Protein AF-A0A812F2V7-F1 (afdb_monomer_lite)

Organism: Acanthosepion pharaonis (NCBI:txid158019)

Sequence (295 aa):
MWAEIRQFFISFLLPFFFSVFSFFYFFYFSFFLSFFLSFFLSFFLSFFHLFISIYLSIYLFFIVCSYLSFFHSLLISIYLSIYLSIYLSIYLSIFYSSAHIYLSIYLSIYLSIYLSIYLSFFIVCSYLSIYLSFFHTEIACRGVVKEIGHELRPVQLGVGIQGGGEAAVHATRSFFENTLPFSPRILLKLDMKTAFSNIRRDHTLEVCHKRTPSIFKMAHLSYSHPNMLIAFDNVISSFTGIQQGYPLDPLLFAIAVDQVARFIASPFNIWYLDDATLGGHAEAVATDLRGVIPA

InterPro domains:
  IPR000477 Reverse transcriptase domain [PF00078] (185-280)

Secondary structure (DSSP, 8-state):
-HHHHHHHIIIIIHHHHHHHHHHHHHHHHHHHHHHHHHHHHHHHHHHHHHHHHHHHHHHHHHHHHHHHHHHHHHHHHHHHHHHHHHHHHHHHHTTS-HHHHHHHHHHHHHHHHHHHHHHHHHHHHHHHHHHHHHHHHHHHHHHHHHHHHHHHTTTB-SSS-TTHHHHHHHHHHHHHHT--TTS--EEEEE--TTHHHHSBHHHHHHHHHHH-HHHHHHHHHHHSS-EEEEETTEEEEE-B---SSSTTHHHHHHHHHHHHHHH---SEEEEETTEEEEEE-HHHHHHHHHHHS--

Radius of gyration: 35.36 Å; chains: 1; bounding box: 62×81×115 Å

pLDDT: mean 76.67, std 16.99, range [39.22, 97.44]

Foldseek 3Di:
DVVVVVCCCVVPVVVVVVVVVVVVVCCCCVVCVVCVCVVVVVVVVVVVVVVVVVVCCVVCCVVCVLVVVLVVLLVVLQVVLQVVLVVVLVVVVVPDDPVVNVVSNVVSNVVSVVVSVVVSVVVVVVVVVVVVLLVVLQVLCVVCQCVVCVVLPDFEQQTNHDCSVVVLVVVVVVVVVPDDPPFDKDKDKDADPPLQFAAALVLLLVLCCVRPVSCSVVSCVQQVFFDWDDDPPDTDTRRGGDDPDGNCSLVSQSSSCSVLQVVQPAPDWYHNRRIIMGMDHPVSVVVSVCSNDPD

Structure (mmCIF, N/CA/C/O backbone):
data_AF-A0A812F2V7-F1
#
_entry.id   AF-A0A812F2V7-F1
#
loop_
_atom_site.group_PDB
_atom_site.id
_atom_site.type_symbol
_atom_site.label_atom_id
_atom_site.label_alt_id
_atom_site.label_comp_id
_atom_site.label_asym_id
_atom_site.label_entity_id
_atom_site.label_seq_id
_atom_site.pdbx_PDB_ins_code
_atom_site.Cartn_x
_atom_site.Cartn_y
_atom_site.Cartn_z
_atom_site.occupancy
_atom_site.B_iso_or_equiv
_atom_site.auth_seq_id
_atom_site.auth_comp_id
_atom_site.auth_asym_id
_atom_site.auth_atom_id
_atom_site.pdbx_PDB_model_num
ATOM 1 N N . MET A 1 1 ? 22.546 52.563 65.907 1.00 62.34 1 MET A N 1
ATOM 2 C CA . MET A 1 1 ? 22.068 51.161 65.867 1.00 62.34 1 MET A CA 1
ATOM 3 C C . MET A 1 1 ? 21.041 50.877 64.762 1.00 62.34 1 MET A C 1
ATOM 5 O O . MET A 1 1 ? 21.433 50.309 63.757 1.00 62.34 1 MET A O 1
ATOM 9 N N . TRP A 1 2 ? 19.761 51.280 64.853 1.00 63.97 2 TRP A N 1
ATOM 10 C CA . TRP A 1 2 ? 18.761 50.948 63.806 1.00 63.97 2 TRP A CA 1
ATOM 11 C C . TRP A 1 2 ? 19.029 51.596 62.433 1.00 63.97 2 TRP A C 1
ATO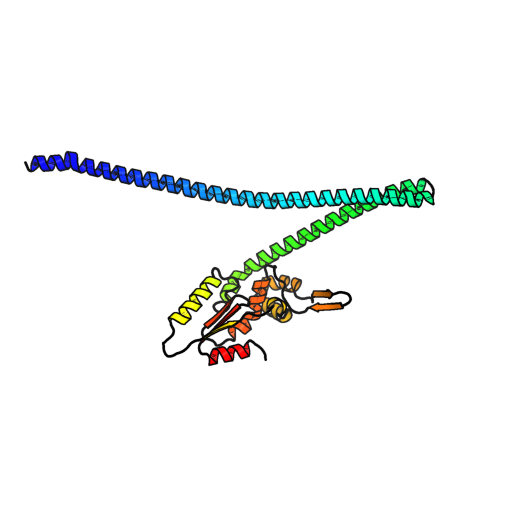M 13 O O . TRP A 1 2 ? 18.814 50.960 61.403 1.00 63.97 2 TRP A O 1
ATOM 23 N N . ALA A 1 3 ? 19.535 52.834 62.404 1.00 72.81 3 ALA A N 1
ATOM 24 C CA . ALA A 1 3 ? 19.914 53.512 61.161 1.00 72.81 3 ALA A CA 1
ATOM 25 C C . ALA A 1 3 ? 21.132 52.855 60.484 1.00 72.81 3 ALA A C 1
ATOM 27 O O . ALA A 1 3 ? 21.112 52.636 59.280 1.00 72.81 3 ALA A O 1
ATOM 28 N N . GLU A 1 4 ? 22.145 52.456 61.259 1.00 72.69 4 GLU A N 1
ATOM 29 C CA . GLU A 1 4 ? 23.353 51.785 60.751 1.00 72.69 4 GLU A CA 1
ATOM 30 C C . GLU A 1 4 ? 23.052 50.382 60.212 1.00 72.69 4 GLU A C 1
ATOM 32 O O . GLU A 1 4 ? 23.552 50.014 59.154 1.00 72.69 4 GLU A O 1
ATOM 37 N N . ILE A 1 5 ? 22.173 49.624 60.879 1.00 69.75 5 ILE A N 1
ATOM 38 C CA . ILE A 1 5 ? 21.716 48.308 60.402 1.00 69.75 5 ILE A CA 1
ATOM 39 C C . ILE A 1 5 ? 20.931 48.453 59.092 1.00 69.75 5 ILE A C 1
ATOM 41 O O . ILE A 1 5 ? 21.162 47.703 58.145 1.00 69.75 5 ILE A O 1
ATOM 45 N N . ARG A 1 6 ? 20.031 49.445 58.999 1.00 73.88 6 ARG A N 1
ATOM 46 C CA . ARG A 1 6 ? 19.292 49.735 57.761 1.00 73.88 6 ARG A CA 1
ATOM 47 C C . ARG A 1 6 ? 20.240 50.167 56.638 1.00 73.88 6 ARG A C 1
ATOM 49 O O . ARG A 1 6 ? 20.057 49.749 55.498 1.00 73.88 6 ARG A O 1
ATOM 56 N N . GLN A 1 7 ? 21.250 50.973 56.950 1.00 76.44 7 GLN A N 1
ATOM 57 C CA . GLN A 1 7 ? 22.211 51.456 55.967 1.00 76.44 7 GLN A CA 1
ATOM 58 C C . GLN A 1 7 ? 23.109 50.325 55.466 1.00 76.44 7 GLN A C 1
ATOM 60 O O . GLN A 1 7 ? 23.250 50.206 54.260 1.00 76.44 7 GLN A O 1
ATOM 65 N N . PHE A 1 8 ? 23.588 49.431 56.338 1.00 77.62 8 PHE A N 1
ATOM 66 C CA . PHE A 1 8 ? 24.283 48.194 55.952 1.00 77.62 8 PHE A CA 1
ATOM 67 C C . PHE A 1 8 ? 23.410 47.278 55.076 1.00 77.62 8 PHE A C 1
ATOM 69 O O . PHE A 1 8 ? 23.871 46.739 54.069 1.00 77.62 8 PHE A O 1
ATOM 76 N N . PHE A 1 9 ? 22.124 47.138 55.409 1.00 75.94 9 PHE A N 1
ATOM 77 C CA . PHE A 1 9 ? 21.196 46.332 54.615 1.00 75.94 9 PHE A CA 1
ATOM 78 C C . PHE A 1 9 ? 21.003 46.897 53.198 1.00 75.94 9 PHE A C 1
ATOM 80 O O . PHE A 1 9 ? 21.045 46.151 52.222 1.00 75.94 9 PHE A O 1
ATOM 87 N N . ILE A 1 10 ? 20.833 48.217 53.073 1.00 71.62 10 ILE A N 1
ATOM 88 C CA . ILE A 1 10 ? 20.596 48.889 51.786 1.00 71.62 10 ILE A CA 1
ATOM 89 C C . ILE A 1 10 ? 21.885 49.040 50.969 1.00 71.62 10 ILE A C 1
ATOM 91 O O . ILE A 1 10 ? 21.844 48.880 49.754 1.00 71.62 10 ILE A O 1
ATOM 95 N N . SER A 1 11 ? 23.019 49.359 51.598 1.00 75.38 11 SER A N 1
ATOM 96 C CA . SER A 1 11 ? 24.268 49.653 50.885 1.00 75.38 11 SER A CA 1
ATOM 97 C C . SER A 1 11 ? 25.085 48.413 50.542 1.00 75.38 11 SER A C 1
ATOM 99 O O . SER A 1 11 ? 25.884 48.467 49.611 1.00 75.38 11 SER A O 1
ATOM 101 N N . PHE A 1 12 ? 24.896 47.309 51.270 1.00 73.44 12 PHE A N 1
ATOM 102 C CA . PHE A 1 12 ? 25.706 46.107 51.092 1.00 73.44 12 PHE A CA 1
ATOM 103 C C . PHE A 1 12 ? 24.863 44.872 50.786 1.00 73.44 12 PHE A C 1
ATOM 105 O O . PHE A 1 12 ? 25.068 44.231 49.758 1.00 73.44 12 PHE A O 1
ATOM 112 N N . LEU A 1 13 ? 23.875 44.559 51.629 1.00 69.50 13 LEU A N 1
ATOM 113 C CA . LEU A 1 13 ? 23.115 43.313 51.499 1.00 69.50 13 LEU A CA 1
ATOM 114 C C . LEU A 1 13 ? 22.231 43.298 50.239 1.00 69.50 13 LEU A C 1
ATOM 116 O O . LEU A 1 13 ? 22.218 42.314 49.504 1.00 69.50 13 LEU A O 1
ATOM 120 N N . LEU A 1 14 ? 21.521 44.394 49.958 1.00 73.12 14 LEU A N 1
ATOM 121 C CA . LEU A 1 14 ? 20.612 44.497 48.813 1.00 73.12 14 LEU A CA 1
ATOM 122 C C . LEU A 1 14 ? 21.348 44.471 47.450 1.00 73.12 14 LEU A C 1
ATOM 124 O O . LEU A 1 14 ? 20.948 43.676 46.596 1.00 73.12 14 LEU A O 1
ATOM 128 N N . PRO A 1 15 ? 22.443 45.231 47.227 1.00 79.00 15 PRO A N 1
ATOM 129 C CA . PRO A 1 15 ? 23.255 45.108 46.014 1.00 79.00 15 PRO A CA 1
ATOM 130 C C . PRO A 1 15 ? 23.916 43.737 45.877 1.00 79.00 15 PRO A C 1
ATOM 132 O O . PRO A 1 15 ? 24.020 43.227 44.765 1.00 79.00 15 PRO A O 1
ATOM 135 N N . PHE A 1 16 ? 24.336 43.126 46.991 1.00 79.19 16 PHE A N 1
ATOM 136 C CA . PHE A 1 16 ? 24.901 41.778 46.994 1.00 79.19 16 PHE A CA 1
ATOM 137 C C . PHE A 1 16 ? 23.871 40.736 46.538 1.00 79.19 16 PHE A C 1
ATOM 139 O O . PHE A 1 16 ? 24.150 39.952 45.637 1.00 79.19 16 PHE A O 1
ATOM 146 N N . PHE A 1 17 ? 22.646 40.762 47.071 1.00 71.81 17 PHE A N 1
ATOM 147 C CA . PHE A 1 17 ? 21.590 39.856 46.608 1.00 71.81 17 PHE A CA 1
ATOM 148 C C . PHE A 1 17 ? 21.193 40.105 45.150 1.00 71.81 17 PHE A C 1
ATOM 150 O O . PHE A 1 17 ? 20.970 39.146 44.410 1.00 71.81 17 PHE A O 1
ATOM 157 N N . PHE A 1 18 ? 21.148 41.365 44.711 1.00 75.19 18 PHE A N 1
ATOM 158 C CA . PHE A 1 18 ? 20.854 41.696 43.318 1.00 75.19 18 PHE A CA 1
ATOM 159 C C . PHE A 1 18 ? 21.966 41.233 42.365 1.00 75.19 18 PHE A C 1
ATOM 161 O O . PHE A 1 18 ? 21.667 40.730 41.283 1.00 75.19 18 PHE A O 1
ATOM 168 N N . SER A 1 19 ? 23.240 41.341 42.761 1.00 73.56 19 SER A N 1
ATOM 169 C CA . SER A 1 19 ? 24.364 40.865 41.946 1.00 73.56 19 SER A CA 1
ATOM 170 C C . SER A 1 19 ? 24.378 39.341 41.842 1.00 73.56 19 SER A C 1
ATOM 172 O O . SER A 1 19 ? 24.557 38.810 40.747 1.00 73.56 19 SER A O 1
ATOM 174 N N . VAL A 1 20 ? 24.094 38.640 42.942 1.00 72.88 20 VAL A N 1
ATOM 175 C CA . VAL A 1 20 ? 23.977 37.178 42.969 1.00 72.88 20 VAL A CA 1
ATOM 176 C C . VAL A 1 20 ? 22.807 36.715 42.097 1.00 72.88 20 VAL A C 1
ATOM 178 O O . VAL A 1 20 ? 22.979 35.829 41.262 1.00 72.88 20 VAL A O 1
ATOM 181 N N . PHE A 1 21 ? 21.633 37.345 42.215 1.00 68.75 21 PHE A N 1
ATOM 182 C CA . PHE A 1 21 ? 20.473 37.022 41.379 1.00 68.75 21 PHE A CA 1
ATOM 183 C C . PHE A 1 21 ? 20.734 37.299 39.892 1.00 68.75 21 PHE A C 1
ATOM 185 O O . PHE A 1 21 ? 20.454 36.450 39.048 1.00 68.75 21 PHE A O 1
ATOM 192 N N . SER A 1 22 ? 21.321 38.455 39.570 1.00 69.06 22 SER A N 1
ATOM 193 C CA . SER A 1 22 ? 21.692 38.822 38.200 1.00 69.06 22 SER A CA 1
ATOM 194 C C . SER A 1 22 ? 22.717 37.849 37.608 1.00 69.06 22 SER A C 1
ATOM 196 O O . SER A 1 22 ? 22.574 37.435 36.460 1.00 69.06 22 SER A O 1
ATOM 198 N N . PHE A 1 23 ? 23.696 37.401 38.401 1.00 74.75 23 PHE A N 1
ATOM 199 C CA . PHE A 1 23 ? 24.672 36.393 37.989 1.00 74.75 23 PHE A CA 1
ATOM 200 C C . PHE A 1 23 ? 24.011 35.048 37.669 1.00 74.75 23 PHE A C 1
ATOM 202 O O . PHE A 1 23 ? 24.259 34.491 36.601 1.00 74.75 23 PHE A O 1
ATOM 209 N N . PHE A 1 24 ? 23.129 34.543 38.539 1.00 64.44 24 PHE A N 1
ATOM 210 C CA . PHE A 1 24 ? 22.413 33.290 38.279 1.00 64.44 24 PHE A CA 1
ATOM 211 C C . PHE A 1 24 ? 21.453 33.397 37.092 1.00 64.44 24 PHE A C 1
ATOM 213 O O . PHE A 1 24 ? 21.373 32.462 36.299 1.00 64.44 24 PHE A O 1
ATOM 220 N N . TYR A 1 25 ? 20.768 34.531 36.925 1.00 69.12 25 TYR A N 1
ATOM 221 C CA . TYR A 1 25 ? 19.902 34.777 35.772 1.00 69.12 25 TYR A CA 1
ATOM 222 C C . TYR A 1 25 ? 20.704 34.854 34.469 1.00 69.12 25 TYR A C 1
ATOM 224 O O . TYR A 1 25 ? 20.345 34.206 33.488 1.00 69.12 25 TYR A O 1
ATOM 232 N N . PHE A 1 26 ? 21.820 35.588 34.461 1.00 73.81 26 PHE A N 1
ATOM 233 C CA . PHE A 1 26 ? 22.717 35.673 33.312 1.00 73.81 26 PHE A CA 1
ATOM 234 C C . PHE A 1 26 ? 23.321 34.310 32.974 1.00 73.81 26 PHE A C 1
ATOM 236 O O . PHE A 1 26 ? 23.348 33.931 31.806 1.00 73.81 26 PHE A O 1
ATOM 243 N N . PHE A 1 27 ? 23.762 33.545 33.975 1.00 70.00 27 PHE A N 1
ATOM 244 C CA . PHE A 1 27 ? 24.295 32.200 33.776 1.00 70.00 27 PHE A CA 1
ATOM 245 C C . PHE A 1 27 ? 23.225 31.247 33.237 1.00 70.00 27 PHE A C 1
ATOM 247 O O . PHE A 1 27 ? 23.461 30.582 32.237 1.00 70.00 27 PHE A O 1
ATOM 254 N N . TYR A 1 28 ? 22.028 31.227 33.830 1.00 61.44 28 TYR A N 1
ATOM 255 C CA . TYR A 1 28 ? 20.918 30.405 33.353 1.00 61.44 28 TYR A CA 1
ATOM 256 C C . TYR A 1 28 ? 20.517 30.776 31.923 1.00 61.44 28 TYR A C 1
ATOM 258 O O . TYR A 1 28 ? 20.417 29.898 31.074 1.00 61.44 28 TYR A O 1
ATOM 266 N N . PHE A 1 29 ? 20.350 32.067 31.626 1.00 66.44 29 PHE A N 1
ATOM 267 C CA . PHE A 1 29 ? 19.967 32.537 30.297 1.00 66.44 29 PHE A CA 1
ATOM 268 C C . PHE A 1 29 ? 21.057 32.268 29.254 1.00 66.44 29 PHE A C 1
ATOM 270 O O . PHE A 1 29 ? 20.756 31.747 28.187 1.00 66.44 29 PHE A O 1
ATOM 277 N N . SER A 1 30 ? 22.324 32.567 29.554 1.00 65.75 30 SER A N 1
ATOM 278 C CA . SER A 1 30 ? 23.440 32.337 28.625 1.00 65.75 30 SER A CA 1
ATOM 279 C C . SER A 1 30 ? 23.708 30.852 28.398 1.00 65.75 30 SER A C 1
ATOM 281 O O . SER A 1 30 ? 23.888 30.437 27.253 1.00 65.75 30 SER A O 1
ATOM 283 N N . PHE A 1 31 ? 23.674 30.031 29.450 1.00 69.06 31 PHE A N 1
ATOM 284 C CA . PHE A 1 31 ? 23.832 28.584 29.346 1.00 69.06 31 PHE A CA 1
ATOM 285 C C . PHE A 1 31 ? 22.656 27.955 28.600 1.00 69.06 31 PHE A C 1
ATOM 287 O O . PHE A 1 31 ? 22.871 27.216 27.646 1.00 69.06 31 PHE A O 1
ATOM 294 N N . PHE A 1 32 ? 21.416 28.284 28.970 1.00 52.47 32 PHE A N 1
ATOM 295 C CA . PHE A 1 32 ? 20.234 27.735 28.311 1.00 52.47 32 PHE A CA 1
ATOM 296 C C . PHE A 1 32 ? 20.159 28.168 26.846 1.00 52.47 32 PHE A C 1
ATOM 298 O O . PHE A 1 32 ? 19.945 27.326 25.983 1.00 52.47 32 PHE A O 1
ATOM 305 N N . LEU A 1 33 ? 20.402 29.445 26.538 1.00 63.38 33 LEU A N 1
ATOM 306 C CA . LEU A 1 33 ? 20.380 29.947 25.165 1.00 63.38 33 LEU A CA 1
ATOM 307 C C . LEU A 1 33 ? 21.500 29.336 24.318 1.00 63.38 33 LEU A C 1
ATOM 309 O O . LEU A 1 33 ? 21.242 28.918 23.194 1.00 63.38 33 LEU A O 1
ATOM 313 N N . SER A 1 34 ? 22.727 29.252 24.842 1.00 62.19 34 SER A N 1
ATOM 314 C CA . SER A 1 34 ? 23.855 28.663 24.107 1.00 62.19 34 SER A CA 1
ATOM 315 C C . SER A 1 34 ? 23.689 27.159 23.910 1.00 62.19 34 SER A C 1
ATOM 317 O O . SER A 1 34 ? 23.892 26.670 22.799 1.00 62.19 34 SER A O 1
ATOM 319 N N . PHE A 1 35 ? 23.264 26.428 24.942 1.00 66.12 35 PHE A N 1
ATOM 320 C CA . PHE A 1 35 ? 22.992 24.997 24.859 1.00 66.12 35 PHE A CA 1
ATOM 321 C C . PHE A 1 35 ? 21.833 24.710 23.906 1.00 66.12 35 PHE A C 1
ATOM 323 O O . PHE A 1 35 ? 21.982 23.907 22.995 1.00 66.12 35 PHE A O 1
ATOM 330 N N . PHE A 1 36 ? 20.702 25.402 24.056 1.00 49.16 36 PHE A N 1
ATOM 331 C CA . PHE A 1 36 ? 19.537 25.209 23.198 1.00 49.16 36 PHE A CA 1
ATOM 332 C C . PHE A 1 36 ? 19.865 25.574 21.746 1.00 49.16 36 PHE A C 1
ATOM 334 O O . PHE A 1 36 ? 19.635 24.776 20.845 1.00 49.16 36 PHE A O 1
ATOM 341 N N . LEU A 1 37 ? 20.484 26.729 21.494 1.00 60.47 37 LEU A N 1
ATOM 342 C CA . LEU A 1 37 ? 20.823 27.135 20.131 1.00 60.47 37 LEU A CA 1
ATOM 343 C C . LEU A 1 37 ? 21.828 26.173 19.486 1.00 60.47 37 LEU A C 1
ATOM 345 O O . LEU A 1 37 ? 21.617 25.758 18.351 1.00 60.47 37 LEU A O 1
ATOM 349 N N . SER A 1 38 ? 22.889 25.783 20.198 1.00 58.66 38 SER A N 1
ATOM 350 C CA . SER A 1 38 ? 23.899 24.861 19.660 1.00 58.66 38 SER A CA 1
ATOM 351 C C . SER A 1 38 ? 23.350 23.450 19.450 1.00 58.66 38 SER A C 1
ATOM 353 O O . SER A 1 38 ? 23.595 22.852 18.401 1.00 58.66 38 SER A O 1
ATOM 355 N N . PHE A 1 39 ? 22.562 22.931 20.393 1.00 65.19 39 PHE A N 1
ATOM 356 C CA . PHE A 1 39 ? 21.946 21.613 20.292 1.00 65.19 39 PHE A CA 1
ATOM 357 C C . PHE A 1 39 ? 20.920 21.557 19.158 1.00 65.19 39 PHE A C 1
ATOM 359 O O . PHE A 1 39 ? 21.016 20.693 18.293 1.00 65.19 39 PHE A O 1
ATOM 366 N N . PHE A 1 40 ? 19.975 22.498 19.099 1.00 47.16 40 PHE A N 1
ATOM 367 C CA . PHE A 1 40 ? 18.961 22.493 18.045 1.00 47.16 40 PHE A CA 1
ATOM 368 C C . PHE A 1 40 ? 19.577 22.759 16.671 1.00 47.16 40 PHE A C 1
ATOM 370 O O . PHE A 1 40 ? 19.247 22.054 15.720 1.00 47.16 40 PHE A O 1
ATOM 377 N N . LEU A 1 41 ? 20.513 23.708 16.555 1.00 60.62 41 LEU A N 1
ATOM 378 C CA . LEU A 1 41 ? 21.182 23.982 15.284 1.00 60.62 41 LEU A CA 1
ATOM 379 C C . LEU A 1 41 ? 21.985 22.770 14.803 1.00 60.62 41 LEU A C 1
ATOM 381 O O . LEU A 1 41 ? 21.85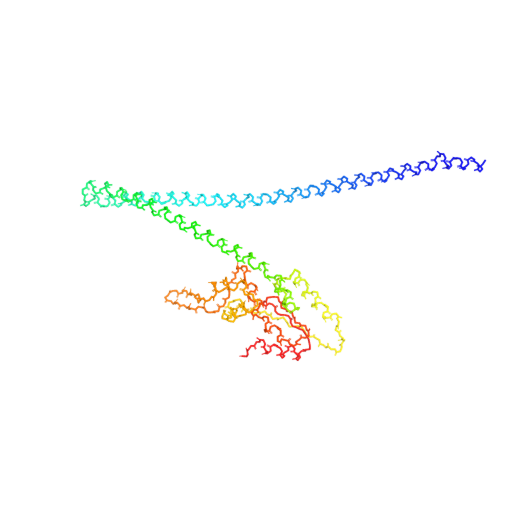8 22.393 13.643 1.00 60.62 41 LEU A O 1
ATOM 385 N N . SER A 1 42 ? 22.767 22.132 15.681 1.00 56.31 42 SER A N 1
ATOM 386 C CA . SER A 1 42 ? 23.529 20.927 15.322 1.00 56.31 42 SER A CA 1
ATOM 387 C C . SER A 1 42 ? 22.619 19.758 14.953 1.00 56.31 42 SER A C 1
ATOM 389 O O . SER A 1 42 ? 22.875 19.078 13.959 1.00 56.31 42 SER A O 1
ATOM 391 N N . PHE A 1 43 ? 21.516 19.569 15.679 1.00 59.84 43 PHE A N 1
ATOM 392 C CA . PHE A 1 43 ? 20.512 18.560 15.369 1.00 59.84 43 PHE A CA 1
ATOM 393 C C . PHE A 1 43 ? 19.891 18.783 13.982 1.00 59.84 43 PHE A C 1
ATOM 395 O O . PHE A 1 43 ? 19.932 17.881 13.144 1.00 59.84 43 PHE A O 1
ATOM 402 N N . PHE A 1 44 ? 19.397 19.990 13.687 1.00 47.62 44 PHE A N 1
ATOM 403 C CA . PHE A 1 44 ? 18.823 20.309 12.375 1.00 47.62 44 PHE A CA 1
ATOM 404 C C . PHE A 1 44 ? 19.849 20.192 11.243 1.00 47.62 44 PHE A C 1
ATOM 406 O O . PHE A 1 44 ? 19.529 19.645 10.187 1.00 47.62 44 PHE A O 1
ATOM 413 N N . LEU A 1 45 ? 21.088 20.643 11.466 1.00 59.62 45 LEU A N 1
ATOM 414 C CA . LEU A 1 45 ? 22.165 20.525 10.482 1.00 59.62 45 LEU A CA 1
ATOM 415 C C . LEU A 1 45 ? 22.509 19.053 10.207 1.00 59.62 45 LEU A C 1
ATOM 417 O O . LEU A 1 45 ? 22.717 18.675 9.056 1.00 59.62 45 LEU A O 1
ATOM 421 N N . SER A 1 46 ? 22.517 18.211 11.247 1.00 51.66 46 SER A N 1
ATOM 422 C CA . SER A 1 46 ? 22.762 16.771 11.115 1.00 51.66 46 SER A CA 1
ATOM 423 C C . SER A 1 46 ? 21.657 16.072 10.322 1.00 51.66 46 SER A C 1
ATOM 425 O O . SER A 1 46 ? 21.951 15.274 9.434 1.00 51.66 46 SER A O 1
ATOM 427 N N . PHE A 1 47 ? 20.393 16.428 10.569 1.00 53.75 47 PHE A N 1
ATOM 428 C CA . PHE A 1 47 ? 19.255 15.875 9.842 1.00 53.75 47 PHE A CA 1
ATOM 429 C C . PHE A 1 47 ? 19.265 16.309 8.372 1.00 53.75 47 PHE A C 1
ATOM 431 O O . PHE A 1 47 ? 19.024 15.499 7.480 1.00 53.75 47 PHE A O 1
ATOM 438 N N . PHE A 1 48 ? 19.608 17.569 8.103 1.00 52.38 48 PHE A N 1
ATOM 439 C CA . PHE A 1 48 ? 19.762 18.080 6.744 1.00 52.38 48 PHE A CA 1
ATOM 440 C C . PHE A 1 48 ? 20.903 17.379 5.991 1.00 52.38 48 PHE A C 1
ATOM 442 O O . PHE A 1 48 ? 20.729 16.975 4.841 1.00 52.38 48 PHE A O 1
ATOM 449 N N . HIS A 1 49 ? 22.040 17.151 6.655 1.00 56.41 49 HIS A N 1
ATOM 450 C CA . HIS A 1 49 ? 23.142 16.366 6.098 1.00 56.41 49 HIS A CA 1
ATOM 451 C C . HIS A 1 49 ? 22.746 14.917 5.808 1.00 56.41 49 HIS A C 1
ATOM 453 O O . HIS A 1 49 ? 23.109 14.399 4.754 1.00 56.41 49 HIS A O 1
ATOM 459 N N . LEU A 1 50 ? 21.995 14.278 6.710 1.00 53.16 50 LEU A N 1
ATOM 460 C CA . LEU A 1 50 ? 21.465 12.929 6.515 1.00 53.16 50 LEU A CA 1
ATOM 461 C C . LEU A 1 50 ? 20.507 12.881 5.317 1.00 53.16 50 LEU A C 1
ATOM 463 O O . LEU A 1 50 ? 20.590 11.988 4.481 1.00 53.16 50 LEU A O 1
ATOM 467 N N . PHE A 1 51 ? 19.615 13.863 5.200 1.00 48.56 51 PHE A N 1
ATOM 468 C CA . PHE A 1 51 ? 18.677 13.940 4.086 1.00 48.56 51 PHE A CA 1
ATOM 469 C C . PHE A 1 51 ? 19.407 14.083 2.745 1.00 48.56 51 PHE A C 1
ATOM 471 O O . PHE A 1 51 ? 19.114 13.354 1.797 1.00 48.56 51 PHE A O 1
ATOM 478 N N . ILE A 1 52 ? 20.406 14.967 2.677 1.00 58.47 52 ILE A N 1
ATOM 479 C CA . ILE A 1 52 ? 21.239 15.143 1.483 1.00 58.47 52 ILE A CA 1
ATOM 480 C C . ILE A 1 52 ? 22.055 13.888 1.183 1.00 58.47 52 ILE A C 1
ATOM 482 O O . ILE A 1 52 ? 22.155 13.511 0.018 1.00 58.47 52 ILE A O 1
ATOM 486 N N . SER A 1 53 ? 22.633 13.230 2.191 1.00 51.72 53 SER A N 1
ATOM 487 C CA . SER A 1 53 ? 23.441 12.026 1.972 1.00 51.72 53 SER A CA 1
ATOM 488 C C . SER A 1 53 ? 22.592 10.861 1.465 1.00 51.72 53 SER A C 1
ATOM 490 O O . SER A 1 53 ? 23.013 10.154 0.551 1.00 51.72 53 SER A O 1
ATOM 492 N N . ILE A 1 54 ? 21.369 10.699 1.976 1.00 51.22 54 ILE A N 1
ATOM 493 C CA . ILE A 1 54 ? 20.403 9.713 1.484 1.00 51.22 54 ILE A CA 1
ATOM 494 C C . ILE A 1 54 ? 19.962 10.068 0.060 1.00 51.22 54 ILE A C 1
ATOM 496 O O . ILE A 1 54 ? 20.024 9.221 -0.825 1.00 51.22 54 ILE A O 1
ATOM 500 N N . TYR A 1 55 ? 19.588 11.321 -0.203 1.00 52.72 55 TYR A N 1
ATOM 501 C CA . TYR A 1 55 ? 19.176 11.749 -1.541 1.00 52.72 55 TYR A CA 1
ATOM 502 C C . TYR A 1 55 ? 20.293 11.552 -2.574 1.00 52.72 55 TYR A C 1
ATOM 504 O O . TYR A 1 55 ? 20.072 10.966 -3.634 1.00 52.72 55 TYR A O 1
ATOM 512 N N . LEU A 1 56 ? 21.513 11.986 -2.246 1.00 57.78 56 LEU A N 1
ATOM 513 C CA . LEU A 1 56 ? 22.676 11.860 -3.114 1.00 57.78 56 LEU A CA 1
ATOM 514 C C . LEU A 1 56 ? 23.085 10.398 -3.294 1.00 57.78 56 LEU A C 1
ATOM 516 O O . LEU A 1 56 ? 23.412 10.015 -4.409 1.00 57.78 56 LEU A O 1
ATOM 520 N N . SER A 1 57 ? 23.053 9.579 -2.240 1.00 47.62 57 SER A N 1
ATOM 521 C CA . SER A 1 57 ? 23.382 8.152 -2.351 1.00 47.62 57 SER A CA 1
ATOM 522 C C . SER A 1 57 ? 22.370 7.400 -3.206 1.00 47.62 57 SER A C 1
ATOM 524 O O . SER A 1 57 ? 22.791 6.609 -4.040 1.00 47.62 57 SER A O 1
ATOM 526 N N . ILE A 1 58 ? 21.071 7.686 -3.084 1.00 52.22 58 ILE A N 1
ATOM 527 C CA . ILE A 1 58 ? 20.035 7.096 -3.942 1.00 52.22 58 ILE A CA 1
ATOM 528 C C . ILE A 1 58 ? 20.218 7.557 -5.388 1.00 52.22 58 ILE A C 1
ATOM 530 O O . ILE A 1 58 ? 20.222 6.728 -6.294 1.00 52.22 58 ILE A O 1
ATOM 534 N N . TYR A 1 59 ? 20.412 8.858 -5.612 1.00 53.16 59 TYR A N 1
ATOM 535 C CA . TYR A 1 59 ? 20.603 9.422 -6.948 1.00 53.16 59 TYR A CA 1
ATOM 536 C C . TYR A 1 59 ? 21.870 8.878 -7.624 1.00 53.16 59 TYR A C 1
ATOM 538 O O . TYR A 1 59 ? 21.833 8.450 -8.777 1.00 53.16 59 TYR A O 1
ATOM 546 N N . LEU A 1 60 ? 22.981 8.827 -6.884 1.00 53.66 60 LEU A N 1
ATOM 547 C CA . LEU A 1 60 ? 24.248 8.270 -7.343 1.00 53.66 60 LEU A CA 1
ATOM 548 C C . LEU A 1 60 ? 24.131 6.766 -7.573 1.00 53.66 60 LEU A C 1
ATOM 550 O O . LEU A 1 60 ? 24.589 6.296 -8.603 1.00 53.66 60 LEU A O 1
ATOM 554 N N . PHE A 1 61 ? 23.491 6.018 -6.673 1.00 50.94 61 PHE A N 1
ATOM 555 C CA . PHE A 1 61 ? 23.223 4.594 -6.863 1.00 50.94 61 PHE A CA 1
ATOM 556 C C . PHE A 1 61 ? 22.426 4.368 -8.145 1.00 50.94 61 PHE A C 1
ATOM 558 O O . PHE A 1 61 ? 22.814 3.545 -8.958 1.00 50.94 61 PHE A O 1
ATOM 565 N N . PHE A 1 62 ? 21.378 5.151 -8.393 1.00 54.69 62 PHE A N 1
ATOM 566 C CA . PHE A 1 62 ? 20.576 5.029 -9.607 1.00 54.69 62 PHE A CA 1
ATOM 567 C C . PHE A 1 62 ? 21.373 5.334 -10.877 1.00 54.69 62 PHE A C 1
ATOM 569 O O . PHE A 1 62 ? 21.314 4.568 -11.840 1.00 54.69 62 PHE A O 1
ATOM 576 N N . ILE A 1 63 ? 22.143 6.425 -10.892 1.00 54.91 63 ILE A N 1
ATOM 577 C CA . ILE A 1 63 ? 22.977 6.797 -12.044 1.00 54.91 63 ILE A CA 1
ATOM 578 C C . ILE A 1 63 ? 24.088 5.777 -12.256 1.00 54.91 63 ILE A C 1
ATOM 580 O O . ILE A 1 63 ? 24.297 5.326 -13.374 1.00 54.91 63 ILE A O 1
ATOM 584 N N . VAL A 1 64 ? 24.785 5.378 -11.195 1.00 50.12 64 VAL A N 1
ATOM 585 C CA . VAL A 1 64 ? 25.883 4.415 -11.271 1.00 50.12 64 VAL A CA 1
ATOM 586 C C . VAL A 1 64 ? 25.355 3.043 -11.656 1.00 50.12 64 VAL A C 1
ATOM 588 O O . VAL A 1 64 ? 25.949 2.416 -12.517 1.00 50.12 64 VAL A O 1
ATOM 591 N N . CYS A 1 65 ? 24.234 2.575 -11.108 1.00 49.28 65 CYS A N 1
ATOM 592 C CA . CYS A 1 65 ? 23.646 1.291 -11.484 1.00 49.28 65 CYS A CA 1
ATOM 593 C C . CYS A 1 65 ? 23.103 1.306 -12.912 1.00 49.28 65 CYS A C 1
ATOM 595 O O . CYS A 1 65 ? 23.328 0.344 -13.641 1.00 49.28 65 CYS A O 1
ATOM 597 N N . SER A 1 66 ? 22.432 2.375 -13.348 1.00 55.12 66 SER A N 1
ATOM 598 C CA . SER A 1 66 ? 21.951 2.490 -14.735 1.00 55.12 66 SER A CA 1
ATOM 599 C C . SER A 1 66 ? 23.107 2.597 -15.731 1.00 55.12 66 SER A C 1
ATOM 601 O O . SER A 1 66 ? 23.120 1.889 -16.733 1.00 55.12 66 SER A O 1
ATOM 603 N N . TYR A 1 67 ? 24.130 3.390 -15.420 1.00 54.56 67 TYR A N 1
ATOM 604 C CA . TYR A 1 67 ? 25.335 3.510 -16.232 1.00 54.56 67 TYR A CA 1
ATOM 605 C C . TYR A 1 67 ? 26.129 2.199 -16.243 1.00 54.56 67 TYR A C 1
ATOM 607 O O . TYR A 1 67 ? 26.438 1.673 -17.303 1.00 54.56 67 TYR A O 1
ATOM 615 N N . LEU A 1 68 ? 26.410 1.603 -15.084 1.00 52.00 68 LEU A N 1
ATOM 616 C CA . LEU A 1 68 ? 27.167 0.356 -14.979 1.00 52.00 68 LEU A CA 1
ATOM 617 C C . LEU A 1 68 ? 26.429 -0.808 -15.643 1.00 52.00 68 LEU A C 1
ATOM 619 O O . LEU A 1 68 ? 27.064 -1.581 -16.347 1.00 52.00 68 LEU A O 1
ATOM 623 N N . SER A 1 69 ? 25.108 -0.925 -15.479 1.00 55.78 69 SER A N 1
ATOM 624 C CA . SER A 1 69 ? 24.316 -1.959 -16.164 1.00 55.78 69 SER A CA 1
ATOM 625 C C . SER A 1 69 ? 24.279 -1.747 -17.678 1.00 55.78 69 SER A C 1
ATOM 627 O O . SER A 1 69 ? 24.424 -2.714 -18.429 1.00 55.78 69 SER A O 1
ATOM 629 N N . PHE A 1 70 ? 24.186 -0.499 -18.143 1.00 56.38 70 PHE A N 1
ATOM 630 C CA . PHE A 1 70 ? 24.299 -0.163 -19.560 1.00 56.38 70 PHE A CA 1
ATOM 631 C C . PHE A 1 70 ? 25.681 -0.531 -20.118 1.00 56.38 70 PHE A C 1
ATOM 633 O O . PHE A 1 70 ? 25.780 -1.261 -21.099 1.00 56.38 70 PHE A O 1
ATOM 640 N N . PHE A 1 71 ? 26.761 -0.114 -19.459 1.00 51.22 71 PHE A N 1
ATOM 641 C CA . PHE A 1 71 ? 28.123 -0.410 -19.906 1.00 51.22 71 PHE A CA 1
ATOM 642 C C . PHE A 1 71 ? 28.466 -1.896 -19.814 1.00 51.22 71 PHE A C 1
ATOM 644 O O . PHE A 1 71 ? 29.115 -2.428 -20.709 1.00 51.22 71 PHE A O 1
ATOM 651 N N . HIS A 1 72 ? 28.014 -2.584 -18.766 1.00 59.31 72 HIS A N 1
ATOM 652 C CA . HIS A 1 72 ? 28.225 -4.016 -18.585 1.00 59.31 72 HIS A CA 1
ATOM 653 C C . HIS A 1 72 ? 27.461 -4.838 -19.627 1.00 59.31 72 HIS A C 1
ATOM 655 O O . HIS A 1 72 ? 28.041 -5.737 -20.234 1.00 59.31 72 HIS A O 1
ATOM 661 N N . SER A 1 73 ? 26.193 -4.499 -19.893 1.00 56.34 73 SER A N 1
ATOM 662 C CA . SER A 1 73 ? 25.409 -5.151 -20.951 1.00 56.34 73 SER A CA 1
ATOM 663 C C . SER A 1 73 ? 26.003 -4.896 -22.337 1.00 56.34 73 SER A C 1
ATOM 665 O O . SER A 1 73 ? 26.116 -5.831 -23.131 1.00 56.34 73 SER A O 1
ATOM 667 N N . LEU A 1 74 ? 26.488 -3.679 -22.599 1.00 54.00 74 LEU A N 1
ATOM 668 C CA . LEU A 1 74 ? 27.191 -3.339 -23.833 1.00 54.00 74 LEU A CA 1
ATOM 669 C C . LEU A 1 74 ? 28.501 -4.135 -23.970 1.00 54.00 74 LEU A C 1
ATOM 671 O O . LEU A 1 74 ? 28.708 -4.793 -24.986 1.00 54.00 74 LEU A O 1
ATOM 675 N N . LEU A 1 75 ? 29.342 -4.175 -22.934 1.00 54.19 75 LEU A N 1
ATOM 676 C CA . LEU A 1 75 ? 30.602 -4.931 -22.932 1.00 54.19 75 LEU A CA 1
ATOM 677 C C . LEU A 1 75 ? 30.386 -6.433 -23.140 1.00 54.19 75 LEU A C 1
ATOM 679 O O . LEU A 1 75 ? 31.068 -7.030 -23.972 1.00 54.19 75 LEU A O 1
ATOM 683 N N . ILE A 1 76 ? 29.425 -7.041 -22.436 1.00 60.31 76 ILE A N 1
ATOM 684 C CA . ILE A 1 76 ? 29.095 -8.465 -22.599 1.00 60.31 76 ILE A CA 1
ATOM 685 C C . ILE A 1 76 ? 28.561 -8.742 -23.999 1.00 60.31 76 ILE A C 1
ATOM 687 O O . ILE A 1 76 ? 28.964 -9.723 -24.617 1.00 60.31 76 ILE A O 1
ATOM 691 N N . SER A 1 77 ? 27.678 -7.891 -24.518 1.00 54.53 77 SER A N 1
ATOM 692 C CA . SER A 1 77 ? 27.106 -8.088 -25.851 1.00 54.53 77 SER A CA 1
ATOM 693 C C . SER A 1 77 ? 28.160 -7.982 -26.961 1.00 54.53 77 SER A C 1
ATOM 695 O O . SER A 1 77 ? 28.173 -8.798 -27.884 1.00 54.53 77 SER A O 1
ATOM 697 N N . ILE A 1 78 ? 29.106 -7.045 -26.836 1.00 51.66 78 ILE A N 1
ATOM 698 C CA . ILE A 1 78 ? 30.236 -6.900 -27.755 1.00 51.66 78 ILE A CA 1
ATOM 699 C C . ILE A 1 78 ? 31.160 -8.114 -27.628 1.00 51.66 78 ILE A C 1
ATOM 701 O O . ILE A 1 78 ? 31.495 -8.731 -28.634 1.00 51.66 78 ILE A O 1
ATOM 705 N N . TYR A 1 79 ? 31.508 -8.523 -26.407 1.00 53.78 79 TYR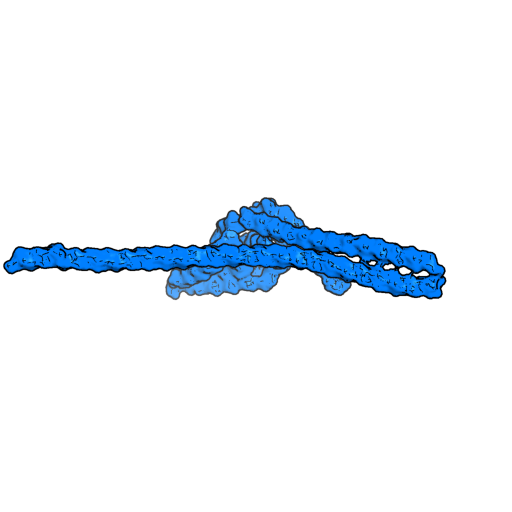 A N 1
ATOM 706 C CA . TYR A 1 79 ? 32.367 -9.686 -26.181 1.00 53.78 79 TYR A CA 1
ATOM 707 C C . TYR A 1 79 ? 31.757 -10.977 -26.743 1.00 53.78 79 TYR A C 1
ATOM 709 O O . TYR A 1 79 ? 32.404 -11.684 -27.515 1.00 53.78 79 TYR A O 1
ATOM 717 N N . LEU A 1 80 ? 30.495 -11.261 -26.409 1.00 58.28 80 LEU A N 1
ATOM 718 C CA . LEU A 1 80 ? 29.793 -12.461 -26.856 1.00 58.28 80 LEU A CA 1
ATOM 719 C C . LEU A 1 80 ? 29.614 -12.471 -28.374 1.00 58.28 80 LEU A C 1
ATOM 721 O O . LEU A 1 80 ? 29.739 -13.519 -28.999 1.00 58.28 80 LEU A O 1
ATOM 725 N N . SER A 1 81 ? 29.360 -11.312 -28.980 1.00 53.56 81 SER A N 1
ATOM 726 C CA . SER A 1 81 ? 29.211 -11.225 -30.430 1.00 53.56 81 SER A CA 1
ATOM 727 C C . SER A 1 81 ? 30.504 -11.391 -31.203 1.00 53.56 81 SER A C 1
ATOM 729 O O . SER A 1 81 ? 30.490 -12.053 -32.235 1.00 53.56 81 SER A O 1
ATOM 731 N N . ILE A 1 82 ? 31.617 -10.855 -30.699 1.00 52.34 82 ILE A N 1
ATOM 732 C CA . ILE A 1 82 ? 32.946 -11.093 -31.266 1.00 52.34 82 ILE A CA 1
ATOM 733 C C . ILE A 1 82 ? 33.315 -12.569 -31.100 1.00 52.34 82 ILE A C 1
ATOM 735 O O . ILE A 1 82 ? 33.804 -13.198 -32.033 1.00 52.34 82 ILE A O 1
ATOM 739 N N . TYR A 1 83 ? 33.040 -13.156 -29.935 1.00 55.72 83 TYR A N 1
ATOM 740 C CA . TYR A 1 83 ? 33.320 -14.567 -29.694 1.00 55.72 83 TYR A CA 1
ATOM 741 C C . TYR A 1 83 ? 32.512 -15.479 -30.629 1.00 55.72 83 TYR A C 1
ATOM 743 O O . TYR A 1 83 ? 33.078 -16.341 -31.302 1.00 55.72 83 TYR A O 1
ATOM 751 N N . LEU A 1 84 ? 31.197 -15.260 -30.720 1.00 57.62 84 LEU A N 1
ATOM 752 C CA . LEU A 1 84 ? 30.306 -16.052 -31.564 1.00 57.62 84 LEU A CA 1
ATOM 753 C C . LEU A 1 84 ? 30.601 -15.846 -33.053 1.00 57.62 84 LEU A C 1
ATOM 755 O O . LEU A 1 84 ? 30.525 -16.802 -33.820 1.00 57.62 84 LEU A O 1
ATOM 759 N N . SER A 1 85 ? 30.969 -14.633 -33.469 1.00 53.59 85 SER A N 1
ATOM 760 C CA . SER A 1 85 ? 31.323 -14.355 -34.860 1.00 53.59 85 SER A CA 1
ATOM 761 C C . SER A 1 85 ? 32.626 -14.999 -35.283 1.00 53.59 85 SER A C 1
ATOM 763 O O . SER A 1 85 ? 32.698 -15.558 -36.374 1.00 53.59 85 SER A O 1
ATOM 765 N N . ILE A 1 86 ? 33.640 -14.989 -34.418 1.00 54.38 86 ILE A N 1
ATOM 766 C CA . ILE A 1 86 ? 34.898 -15.693 -34.657 1.00 54.38 86 ILE A CA 1
ATOM 767 C C . ILE A 1 86 ? 34.636 -17.199 -34.697 1.00 54.38 86 ILE A C 1
ATOM 769 O O . ILE A 1 86 ? 35.058 -17.863 -35.637 1.00 54.38 86 ILE A O 1
ATOM 773 N N . TYR A 1 87 ? 33.871 -17.738 -33.747 1.00 58.16 87 TYR A N 1
ATOM 774 C CA . TYR A 1 87 ? 33.536 -19.162 -33.732 1.00 58.16 87 TYR A CA 1
ATOM 775 C C . TYR A 1 87 ? 32.767 -19.595 -34.992 1.00 58.16 87 TYR A C 1
ATOM 777 O O . TYR A 1 87 ? 33.143 -20.566 -35.650 1.00 58.16 87 TYR A O 1
ATOM 785 N N . LEU A 1 88 ? 31.727 -18.847 -35.372 1.00 57.53 88 LEU A N 1
ATOM 786 C CA . LEU A 1 88 ? 30.903 -19.144 -36.541 1.00 57.53 88 LEU A CA 1
ATOM 787 C C . LEU A 1 88 ? 31.666 -18.932 -37.853 1.00 57.53 88 LEU A C 1
ATOM 789 O O . LEU A 1 88 ? 31.496 -19.717 -38.779 1.00 57.53 88 LEU A O 1
ATOM 793 N N . SER A 1 89 ? 32.520 -17.910 -37.938 1.00 54.28 89 SER A N 1
ATOM 794 C CA . SER A 1 89 ? 33.357 -17.666 -39.118 1.00 54.28 89 SER A CA 1
ATOM 795 C C . SER A 1 89 ? 34.447 -18.726 -39.278 1.00 54.28 89 SER A C 1
ATOM 797 O O . SER A 1 89 ? 34.682 -19.167 -40.400 1.00 54.28 89 SER A O 1
ATOM 799 N N . ILE A 1 90 ? 35.044 -19.226 -38.188 1.00 56.53 90 ILE A N 1
ATOM 800 C CA . ILE A 1 90 ? 35.948 -20.387 -38.221 1.00 56.53 90 ILE A CA 1
ATOM 801 C C . ILE A 1 90 ? 35.178 -21.632 -38.680 1.00 56.53 90 ILE A C 1
ATOM 803 O O . ILE A 1 90 ? 35.620 -22.311 -39.601 1.00 56.53 90 ILE A O 1
ATOM 807 N N . TYR A 1 91 ? 33.990 -21.889 -38.127 1.00 60.78 91 TYR A N 1
ATOM 808 C CA . TYR A 1 91 ? 33.157 -23.016 -38.552 1.00 60.78 91 TYR A CA 1
ATOM 809 C C . TYR A 1 91 ? 32.761 -22.931 -40.040 1.00 60.78 91 TYR A C 1
ATOM 811 O O . TYR A 1 91 ? 32.927 -23.905 -40.766 1.00 60.78 91 TYR A O 1
ATOM 819 N N . LEU A 1 92 ? 32.306 -21.770 -40.533 1.00 52.50 92 LEU A N 1
ATOM 820 C CA . LEU A 1 92 ? 31.939 -21.572 -41.945 1.00 52.50 92 LEU A CA 1
ATOM 821 C C . LEU A 1 92 ? 33.148 -21.561 -42.892 1.00 52.50 92 LEU A C 1
ATOM 823 O O . LEU A 1 92 ? 33.022 -22.025 -44.021 1.00 52.50 92 LEU A O 1
ATOM 827 N N . SER A 1 93 ? 34.305 -21.048 -42.463 1.00 53.47 93 SER A N 1
ATOM 828 C CA . SER A 1 93 ? 35.532 -20.998 -43.281 1.00 53.47 93 SER A CA 1
ATOM 829 C C . SER A 1 93 ? 36.144 -22.366 -43.561 1.00 53.47 93 SER A C 1
ATOM 831 O O . SER A 1 93 ? 36.852 -22.527 -44.552 1.00 53.47 93 SER A O 1
ATOM 833 N N . ILE A 1 94 ? 35.826 -23.367 -42.739 1.00 57.62 94 ILE A N 1
ATOM 834 C CA . ILE A 1 94 ? 36.156 -24.768 -43.020 1.00 57.62 94 ILE A CA 1
ATOM 835 C C . ILE A 1 94 ? 35.355 -25.285 -44.236 1.00 57.62 94 ILE A C 1
ATOM 837 O O . ILE A 1 94 ? 35.806 -26.208 -44.911 1.00 57.62 94 ILE A O 1
ATOM 841 N N . PHE A 1 95 ? 34.211 -24.667 -44.564 1.00 55.28 95 PHE A N 1
ATOM 842 C CA . PHE A 1 95 ? 33.315 -25.092 -45.648 1.00 55.28 95 PHE A CA 1
ATOM 843 C C . PHE A 1 95 ? 33.215 -24.114 -46.842 1.00 55.28 95 PHE A C 1
ATOM 845 O O . PHE A 1 95 ? 32.842 -24.552 -47.928 1.00 55.28 95 PHE A O 1
ATOM 852 N N . TYR A 1 96 ? 33.544 -22.821 -46.692 1.00 54.41 96 TYR A N 1
ATOM 853 C CA . TYR A 1 96 ? 33.396 -21.785 -47.735 1.00 54.41 96 TYR A CA 1
ATOM 854 C C . TYR A 1 96 ? 34.517 -20.714 -47.732 1.00 54.41 96 TYR A C 1
ATOM 856 O O . TYR A 1 96 ? 35.211 -20.501 -46.744 1.00 54.41 96 TYR A O 1
ATOM 864 N N . SER A 1 97 ? 34.674 -20.022 -48.872 1.00 57.25 97 SER A N 1
ATOM 865 C CA . SER A 1 97 ? 35.738 -19.048 -49.221 1.00 57.25 97 SER A CA 1
ATOM 866 C C . SER A 1 97 ? 35.925 -17.846 -48.263 1.00 57.25 97 SER A C 1
ATOM 868 O O . SER A 1 97 ? 34.989 -17.390 -47.609 1.00 57.25 97 SER A O 1
ATOM 870 N N . SER A 1 98 ? 37.130 -17.252 -48.274 1.00 58.22 98 SER A N 1
ATOM 871 C CA . SER A 1 98 ? 37.579 -16.087 -47.485 1.00 58.22 98 SER A CA 1
ATOM 872 C C . SER A 1 98 ? 36.683 -14.838 -47.565 1.00 58.22 98 SER A C 1
ATOM 874 O O . SER A 1 98 ? 36.637 -14.061 -46.611 1.00 58.22 98 SER A O 1
ATOM 876 N N . ALA A 1 99 ? 35.910 -14.659 -48.642 1.00 57.78 99 ALA A N 1
ATOM 877 C CA . ALA A 1 99 ? 34.927 -13.575 -48.758 1.00 57.78 99 ALA A CA 1
ATOM 878 C C . ALA A 1 99 ? 33.738 -13.724 -47.781 1.00 57.78 99 ALA A C 1
ATOM 880 O O . ALA A 1 99 ? 33.217 -12.726 -47.278 1.00 57.78 99 ALA A O 1
ATOM 881 N N . HIS A 1 100 ? 33.342 -14.960 -47.450 1.00 57.47 100 HIS A N 1
ATOM 882 C CA . HIS A 1 100 ? 32.285 -15.222 -46.466 1.00 57.47 100 HIS A CA 1
ATOM 883 C C . HIS A 1 100 ? 32.720 -14.886 -45.038 1.00 57.47 100 HIS A C 1
ATOM 885 O O . HIS A 1 100 ? 31.890 -14.465 -44.234 1.00 57.47 100 HIS A O 1
ATOM 891 N N . ILE A 1 101 ? 34.015 -15.003 -44.732 1.00 52.81 101 ILE A N 1
ATOM 892 C CA . ILE A 1 101 ? 34.571 -14.657 -43.419 1.00 52.81 101 ILE A CA 1
ATOM 893 C C . ILE A 1 101 ? 34.369 -13.165 -43.155 1.00 52.81 101 ILE A C 1
ATOM 895 O O . ILE A 1 101 ? 33.784 -12.796 -42.139 1.00 52.81 101 ILE A O 1
ATOM 899 N N . TYR A 1 102 ? 34.749 -12.309 -44.105 1.00 52.16 102 TYR A N 1
ATOM 900 C CA . TYR A 1 102 ? 34.601 -10.860 -43.962 1.00 52.16 102 TYR A CA 1
ATOM 901 C C . TYR A 1 102 ? 33.134 -10.435 -43.796 1.00 52.16 102 TYR A C 1
ATOM 903 O O . TYR A 1 102 ? 32.810 -9.665 -42.891 1.00 52.16 102 TYR A O 1
ATOM 911 N N . LEU A 1 103 ? 32.231 -10.990 -44.614 1.00 56.25 103 LEU A N 1
ATOM 912 C CA . LEU A 1 103 ? 30.800 -10.688 -44.529 1.00 56.25 103 LEU A CA 1
ATOM 913 C C . LEU A 1 103 ? 30.179 -11.189 -43.215 1.00 56.25 103 LEU A C 1
ATOM 915 O O . LEU A 1 103 ? 29.375 -10.480 -42.614 1.00 56.25 103 LEU A O 1
ATOM 919 N N . SER A 1 104 ? 30.570 -12.379 -42.744 1.00 52.50 104 SER A N 1
ATOM 920 C CA . SER A 1 104 ? 30.085 -12.936 -41.475 1.00 52.50 104 SER A CA 1
ATOM 921 C C . SER A 1 104 ? 30.537 -12.109 -40.268 1.00 52.50 104 SER A C 1
ATOM 923 O O . SER A 1 104 ? 29.728 -11.829 -39.384 1.00 52.50 104 SER A O 1
ATOM 925 N N . ILE A 1 105 ? 31.785 -11.628 -40.267 1.00 50.97 105 ILE A N 1
ATOM 926 C CA . ILE A 1 105 ? 32.311 -10.744 -39.223 1.00 50.97 105 ILE A CA 1
ATOM 927 C C . ILE A 1 105 ? 31.580 -9.398 -39.267 1.00 50.97 105 ILE A C 1
ATOM 929 O O . ILE A 1 105 ? 31.068 -8.950 -38.244 1.00 50.97 105 ILE A O 1
ATOM 933 N N . TYR A 1 106 ? 31.439 -8.788 -40.445 1.00 49.84 106 TYR A N 1
ATOM 934 C CA . TYR A 1 106 ? 30.730 -7.516 -40.587 1.00 49.84 106 TYR A CA 1
ATOM 935 C C . TYR A 1 106 ? 29.274 -7.604 -40.103 1.00 49.84 106 TYR A C 1
ATOM 937 O O . TYR A 1 106 ? 28.839 -6.794 -39.283 1.00 49.84 106 TYR A O 1
ATOM 945 N N . LEU A 1 107 ? 28.535 -8.625 -40.551 1.00 54.44 107 LEU A N 1
ATOM 946 C CA . LEU A 1 107 ? 27.132 -8.814 -40.185 1.00 54.44 107 LEU A CA 1
ATOM 947 C C . LEU A 1 107 ? 26.963 -9.123 -38.694 1.00 54.44 107 LEU A C 1
ATOM 949 O O . LEU A 1 107 ? 26.033 -8.623 -38.069 1.00 54.44 107 LEU A O 1
ATOM 953 N N . SER A 1 108 ? 27.867 -9.909 -38.110 1.00 50.56 108 SER A N 1
ATOM 954 C CA . SER A 1 108 ? 27.816 -10.243 -36.685 1.00 50.56 108 SER A CA 1
ATOM 955 C C . SER A 1 108 ? 28.057 -9.041 -35.768 1.00 50.56 108 SER A C 1
ATOM 957 O O . SER A 1 108 ? 27.358 -8.902 -34.767 1.00 50.56 108 SER A O 1
ATOM 959 N N . ILE A 1 109 ? 28.991 -8.153 -36.134 1.00 50.47 109 ILE A N 1
ATOM 960 C CA . ILE A 1 109 ? 29.275 -6.913 -35.406 1.00 50.47 109 ILE A CA 1
ATOM 961 C C . ILE A 1 109 ? 28.089 -5.958 -35.554 1.00 50.47 109 ILE A C 1
ATOM 963 O O . ILE A 1 109 ? 27.645 -5.356 -34.580 1.00 50.47 109 ILE A O 1
ATOM 967 N N . TYR A 1 110 ? 27.536 -5.842 -36.763 1.00 49.69 110 TYR A N 1
ATOM 968 C CA . TYR A 1 110 ? 26.364 -5.006 -36.999 1.00 49.69 110 TYR A CA 1
ATOM 969 C C . TYR A 1 110 ? 25.153 -5.478 -36.181 1.00 49.69 110 TYR A C 1
ATOM 971 O O . TYR A 1 110 ? 24.528 -4.686 -35.473 1.00 49.69 110 TYR A O 1
ATOM 979 N N . LEU A 1 111 ? 24.847 -6.780 -36.231 1.00 53.91 111 LEU A N 1
ATOM 980 C CA . LEU A 1 111 ? 23.702 -7.362 -35.535 1.00 53.91 111 LEU A CA 1
ATOM 981 C C . LEU A 1 111 ? 23.850 -7.273 -34.014 1.00 53.91 111 LEU A C 1
ATOM 983 O O . LEU A 1 111 ? 22.865 -7.027 -33.321 1.00 53.91 111 LEU A O 1
ATOM 987 N N . SER A 1 112 ? 25.059 -7.438 -33.480 1.00 51.06 112 SER A N 1
ATOM 988 C CA . SER A 1 112 ? 25.278 -7.368 -32.038 1.00 51.06 112 SER A CA 1
ATOM 989 C C . SER A 1 112 ? 25.198 -5.967 -31.467 1.00 51.06 112 SER A C 1
ATOM 991 O O . SER A 1 112 ? 24.609 -5.773 -30.403 1.00 51.06 112 SER A O 1
ATOM 993 N N . ILE A 1 113 ? 25.724 -4.978 -32.187 1.00 51.81 113 ILE A N 1
ATOM 994 C CA . ILE A 1 113 ? 25.567 -3.572 -31.822 1.00 51.81 113 ILE A CA 1
ATOM 995 C C . ILE A 1 113 ? 24.080 -3.208 -31.863 1.00 51.81 113 ILE A C 1
ATOM 997 O O . ILE A 1 113 ? 23.565 -2.632 -30.909 1.00 51.81 113 ILE A O 1
ATOM 1001 N N . TYR A 1 114 ? 23.356 -3.615 -32.907 1.00 51.09 114 TYR A N 1
ATOM 1002 C CA . TYR A 1 114 ? 21.922 -3.349 -32.994 1.00 51.09 114 TYR A CA 1
ATOM 1003 C C . TYR A 1 114 ? 21.133 -4.007 -31.848 1.00 51.09 114 TYR A C 1
ATOM 1005 O O . TYR A 1 114 ? 20.353 -3.341 -31.164 1.00 51.09 114 TYR A O 1
ATOM 1013 N N . LEU A 1 115 ? 21.368 -5.299 -31.592 1.00 53.38 115 LEU A N 1
ATOM 1014 C CA . LEU A 1 115 ? 20.661 -6.056 -30.558 1.00 53.38 115 LEU A CA 1
ATOM 1015 C C . LEU A 1 115 ? 20.970 -5.535 -29.148 1.00 53.38 115 LEU A C 1
ATOM 1017 O O . LEU A 1 115 ? 20.069 -5.448 -28.317 1.00 53.38 115 LEU A O 1
ATOM 1021 N N . SER A 1 116 ? 22.222 -5.163 -28.878 1.00 53.22 116 SER A N 1
ATOM 1022 C CA . SER A 1 116 ? 22.637 -4.618 -27.581 1.00 53.22 116 SER A CA 1
ATOM 1023 C C . SER A 1 116 ? 22.004 -3.264 -27.279 1.00 53.22 116 SER A C 1
ATOM 1025 O O . SER A 1 116 ? 21.507 -3.050 -26.171 1.00 53.22 116 SER A O 1
ATOM 1027 N N . ILE A 1 117 ? 21.944 -2.371 -28.269 1.00 55.00 117 ILE A N 1
ATOM 1028 C CA . ILE A 1 117 ? 21.269 -1.076 -28.143 1.00 55.00 117 ILE A CA 1
ATOM 1029 C C . ILE A 1 117 ? 19.768 -1.286 -27.929 1.00 55.00 117 ILE A C 1
ATOM 1031 O O . ILE A 1 117 ? 19.184 -0.687 -27.029 1.00 55.00 117 ILE A O 1
ATOM 1035 N N . TYR A 1 118 ? 19.145 -2.174 -28.706 1.00 54.53 118 TYR A N 1
ATOM 1036 C CA . TYR A 1 118 ? 17.719 -2.458 -28.565 1.00 54.53 118 TYR A CA 1
ATOM 1037 C C . TYR A 1 118 ? 17.379 -3.033 -27.182 1.00 54.53 118 TYR A C 1
ATOM 1039 O O . TYR A 1 118 ? 16.464 -2.550 -26.516 1.00 54.53 118 TYR A O 1
ATOM 1047 N N . LEU A 1 119 ? 18.137 -4.035 -26.724 1.00 54.41 119 LEU A N 1
ATOM 1048 C CA . LEU A 1 119 ? 17.898 -4.695 -25.443 1.00 54.41 119 LEU A CA 1
ATOM 1049 C C . LEU A 1 119 ? 18.146 -3.749 -24.263 1.00 54.41 119 LEU A C 1
ATOM 1051 O O . LEU A 1 119 ? 17.341 -3.706 -23.335 1.00 54.41 119 LEU A O 1
ATOM 1055 N N . SER A 1 120 ? 19.229 -2.969 -24.308 1.00 57.62 120 SER A N 1
ATOM 1056 C CA . SER A 1 120 ? 19.531 -1.987 -23.262 1.00 57.62 120 SER A CA 1
ATOM 1057 C C . SER A 1 120 ? 18.454 -0.904 -23.175 1.00 57.62 120 SER A C 1
ATOM 1059 O O . SER A 1 120 ? 17.967 -0.624 -22.080 1.00 57.62 120 SER A O 1
ATOM 1061 N N . PHE A 1 121 ? 18.005 -0.363 -24.312 1.00 62.09 121 PHE A N 1
ATOM 1062 C CA . PHE A 1 121 ? 16.899 0.592 -24.352 1.00 62.09 121 PHE A CA 1
ATOM 1063 C C . PHE A 1 121 ? 15.607 -0.015 -23.795 1.00 62.09 121 PHE A C 1
ATOM 1065 O O . PHE A 1 121 ? 14.967 0.580 -22.931 1.00 62.09 121 PHE A O 1
ATOM 1072 N N . PHE A 1 122 ? 15.256 -1.229 -24.227 1.00 65.00 122 PHE A N 1
ATOM 1073 C CA . PHE A 1 122 ? 14.060 -1.923 -23.759 1.00 65.00 122 PHE A CA 1
ATOM 1074 C C . PHE A 1 122 ? 14.065 -2.129 -22.237 1.00 65.00 122 PHE A C 1
ATOM 1076 O O . PHE A 1 122 ? 13.078 -1.816 -21.569 1.00 65.00 122 PHE A O 1
ATOM 1083 N N . ILE A 1 123 ? 15.186 -2.590 -21.672 1.00 64.56 123 ILE A N 1
ATOM 1084 C CA . ILE A 1 123 ? 15.326 -2.798 -20.225 1.00 64.56 123 ILE A CA 1
ATOM 1085 C C . ILE A 1 123 ? 15.176 -1.471 -19.475 1.00 64.56 123 ILE A C 1
ATOM 1087 O O . ILE A 1 123 ? 14.370 -1.391 -18.547 1.00 64.56 123 ILE A O 1
ATOM 1091 N N . VAL A 1 124 ? 15.883 -0.418 -19.897 1.00 63.78 124 VAL A N 1
ATOM 1092 C CA . VAL A 1 124 ? 15.810 0.902 -19.249 1.00 63.78 124 VAL A CA 1
ATOM 1093 C C . VAL A 1 124 ? 14.388 1.464 -19.303 1.00 63.78 124 VAL A C 1
ATOM 1095 O O . VAL A 1 124 ? 13.873 1.918 -18.282 1.00 63.78 124 VAL A O 1
ATOM 1098 N N . CYS A 1 125 ? 13.720 1.383 -20.454 1.00 67.12 125 CYS A N 1
ATOM 1099 C CA . CYS A 1 125 ? 12.339 1.833 -20.601 1.00 67.12 125 CYS A CA 1
ATOM 1100 C C . CYS A 1 125 ? 11.371 1.025 -19.733 1.00 67.12 125 CYS A C 1
ATOM 1102 O O . CYS A 1 125 ? 10.504 1.617 -19.092 1.00 67.12 125 CYS A O 1
ATOM 1104 N N . SER A 1 126 ? 11.530 -0.300 -19.663 1.00 66.50 126 SER A N 1
ATOM 1105 C CA . SER A 1 126 ? 10.684 -1.149 -18.818 1.00 66.50 126 SER A CA 1
ATOM 1106 C C . SER A 1 126 ? 10.840 -0.795 -17.336 1.00 66.50 126 SER A C 1
ATOM 1108 O O . SER A 1 126 ? 9.846 -0.547 -16.654 1.00 66.50 126 SER A O 1
ATOM 1110 N N . TYR A 1 127 ? 12.074 -0.637 -16.856 1.00 67.44 127 TYR A N 1
ATOM 1111 C CA . TYR A 1 127 ? 12.347 -0.277 -15.470 1.00 67.44 127 TYR A CA 1
ATOM 1112 C C . TYR A 1 127 ? 11.829 1.125 -15.126 1.00 67.44 127 TYR A C 1
ATOM 1114 O O . TYR A 1 127 ? 11.149 1.307 -14.115 1.00 67.44 127 TYR A O 1
ATOM 1122 N N . LEU A 1 128 ? 12.070 2.104 -16.007 1.00 67.44 128 LEU A N 1
ATOM 1123 C CA . LEU A 1 128 ? 11.550 3.461 -15.849 1.00 67.44 128 LEU A CA 1
ATOM 1124 C C . LEU A 1 128 ? 10.018 3.475 -15.829 1.00 67.44 128 LEU A C 1
ATOM 1126 O O . LEU A 1 128 ? 9.427 4.178 -15.014 1.00 67.44 128 LEU A O 1
ATOM 1130 N N . SER A 1 129 ? 9.369 2.682 -16.685 1.00 73.19 129 SER A N 1
ATOM 1131 C CA . SER A 1 129 ? 7.907 2.597 -16.732 1.00 73.19 129 SER A CA 1
ATOM 1132 C C . SER A 1 129 ? 7.318 2.014 -15.444 1.00 73.19 129 SER A C 1
ATOM 1134 O O . SER A 1 129 ? 6.355 2.566 -14.914 1.00 73.19 129 SER A O 1
ATOM 1136 N N . ILE A 1 130 ? 7.938 0.969 -14.884 1.00 77.12 130 ILE A N 1
ATOM 1137 C CA . ILE A 1 130 ? 7.519 0.365 -13.614 1.00 77.12 130 ILE A CA 1
ATOM 1138 C C . ILE A 1 130 ? 7.698 1.377 -12.482 1.00 77.12 130 ILE A C 1
ATOM 1140 O O . ILE A 1 130 ? 6.758 1.621 -11.726 1.00 77.12 130 ILE A O 1
ATOM 1144 N N . TYR A 1 131 ? 8.860 2.026 -12.408 1.00 74.62 131 TYR A N 1
ATOM 1145 C CA . TYR A 1 131 ? 9.144 3.025 -11.380 1.00 74.62 131 TYR A CA 1
ATOM 1146 C C . TYR A 1 131 ? 8.172 4.213 -11.440 1.00 74.62 131 TYR A C 1
ATOM 1148 O O . TYR A 1 131 ? 7.600 4.611 -10.425 1.00 74.62 131 TYR A O 1
ATOM 1156 N N . LEU A 1 132 ? 7.925 4.747 -12.641 1.00 74.62 132 LEU A N 1
ATOM 1157 C CA . LEU A 1 132 ? 6.991 5.852 -12.842 1.00 74.62 132 LEU A CA 1
ATOM 1158 C C . LEU A 1 132 ? 5.552 5.437 -12.505 1.00 74.62 132 LEU A C 1
ATOM 1160 O O . LEU A 1 132 ? 4.824 6.213 -11.888 1.00 74.62 132 LEU A O 1
ATOM 1164 N N . SER A 1 133 ? 5.151 4.209 -12.860 1.00 82.19 133 SER A N 1
ATOM 1165 C CA . SER A 1 133 ? 3.831 3.673 -12.512 1.00 82.19 133 SER A CA 1
ATOM 1166 C C . SER A 1 133 ? 3.646 3.561 -10.998 1.00 82.19 133 SER A C 1
ATOM 1168 O O . SER A 1 133 ? 2.623 4.007 -10.479 1.00 82.19 133 SER A O 1
ATOM 1170 N N . PHE A 1 134 ? 4.661 3.073 -10.277 1.00 84.88 134 PHE A N 1
ATOM 1171 C CA . PHE A 1 134 ? 4.648 2.980 -8.821 1.00 84.88 134 PHE A CA 1
ATOM 1172 C C . PHE A 1 134 ? 4.484 4.368 -8.195 1.00 84.88 134 PHE A C 1
ATOM 1174 O O . PHE A 1 134 ? 3.548 4.598 -7.431 1.00 84.88 134 PHE A O 1
ATOM 1181 N N . PHE A 1 135 ? 5.314 5.330 -8.601 1.00 83.69 135 PHE A N 1
ATOM 1182 C CA . PHE A 1 135 ? 5.255 6.691 -8.067 1.00 83.69 135 PHE A CA 1
ATOM 1183 C C . PHE A 1 135 ? 3.914 7.381 -8.366 1.00 83.69 135 PHE A C 1
ATOM 1185 O O . PHE A 1 135 ? 3.331 8.044 -7.507 1.00 83.69 135 PHE A O 1
ATOM 1192 N N . HIS A 1 136 ? 3.370 7.175 -9.567 1.00 85.38 136 HIS A N 1
ATOM 1193 C CA . HIS A 1 136 ? 2.065 7.712 -9.940 1.00 85.38 136 HIS A CA 1
ATOM 1194 C C . HIS A 1 136 ? 0.928 7.092 -9.111 1.00 85.38 136 HIS A C 1
ATOM 1196 O O . HIS A 1 136 ? 0.057 7.822 -8.632 1.00 85.38 136 HIS A O 1
ATOM 1202 N N . THR A 1 137 ? 0.952 5.772 -8.881 1.00 88.06 137 THR A N 1
ATOM 1203 C CA . THR A 1 137 ? -0.022 5.097 -8.002 1.00 88.06 137 THR A CA 1
ATOM 1204 C C . THR A 1 137 ? 0.074 5.587 -6.561 1.00 88.06 137 THR A C 1
ATOM 1206 O O . THR A 1 137 ? -0.952 5.761 -5.907 1.00 88.06 137 THR A O 1
ATOM 1209 N N . GLU A 1 138 ? 1.283 5.878 -6.078 1.00 89.50 138 GLU A N 1
ATOM 1210 C CA . GLU A 1 138 ? 1.510 6.387 -4.730 1.00 89.50 138 GLU A CA 1
ATOM 1211 C C . GLU A 1 138 ? 0.916 7.786 -4.542 1.00 89.50 138 GLU A C 1
ATOM 1213 O O . GLU A 1 138 ? 0.186 8.023 -3.578 1.00 89.50 138 GLU A O 1
ATOM 1218 N N . ILE A 1 139 ? 1.169 8.704 -5.479 1.00 90.50 139 ILE A N 1
ATOM 1219 C CA . ILE A 1 139 ? 0.600 10.059 -5.441 1.00 90.50 139 ILE A CA 1
ATOM 1220 C C . ILE A 1 139 ? -0.928 9.999 -5.500 1.00 90.50 139 ILE A C 1
ATOM 1222 O O . ILE A 1 139 ? -1.605 10.642 -4.695 1.00 90.50 139 ILE A O 1
ATOM 1226 N N . ALA A 1 140 ? -1.467 9.207 -6.427 1.00 91.38 140 ALA A N 1
ATOM 1227 C CA . ALA A 1 140 ? -2.902 9.020 -6.583 1.00 91.38 140 ALA A CA 1
ATOM 1228 C C . ALA A 1 140 ? -3.544 8.468 -5.298 1.00 91.38 140 ALA A C 1
ATOM 1230 O O . ALA A 1 140 ? -4.550 9.006 -4.834 1.00 91.38 140 ALA A O 1
ATOM 1231 N N . CYS A 1 141 ? -2.928 7.452 -4.683 1.00 92.75 141 CYS A N 1
ATOM 1232 C CA . CYS A 1 141 ? -3.376 6.881 -3.414 1.00 92.75 141 CYS A CA 1
ATOM 1233 C C . CYS A 1 141 ? -3.370 7.933 -2.298 1.00 92.75 141 CYS A C 1
ATOM 1235 O O . CYS A 1 141 ? -4.392 8.151 -1.649 1.00 92.75 141 CYS A O 1
ATOM 1237 N N . ARG A 1 142 ? -2.260 8.663 -2.123 1.00 92.56 142 ARG A N 1
ATOM 1238 C CA . ARG A 1 142 ? -2.145 9.738 -1.121 1.00 92.56 142 ARG A CA 1
ATOM 1239 C C . ARG A 1 142 ? -3.212 10.823 -1.295 1.00 92.56 142 ARG A C 1
ATOM 1241 O O . ARG A 1 142 ? -3.667 11.377 -0.297 1.00 92.56 142 ARG A O 1
ATOM 1248 N N . GLY A 1 143 ? -3.628 11.097 -2.533 1.00 92.56 143 GLY A N 1
ATOM 1249 C CA . GLY A 1 143 ? -4.681 12.063 -2.844 1.00 92.56 143 GLY A CA 1
ATOM 1250 C C . GLY A 1 143 ? -6.062 11.686 -2.298 1.00 92.56 143 GLY A C 1
ATOM 1251 O O . GLY A 1 143 ? -6.829 12.580 -1.956 1.00 92.56 143 GLY A O 1
ATOM 1252 N N . VAL A 1 144 ? -6.368 10.391 -2.169 1.00 94.81 144 VAL A N 1
ATOM 1253 C CA . VAL A 1 144 ? -7.688 9.902 -1.717 1.00 94.81 144 VAL A CA 1
ATOM 1254 C C . VAL A 1 144 ? -7.674 9.300 -0.313 1.00 94.81 144 VAL A C 1
ATOM 1256 O O . VAL A 1 144 ? -8.700 9.275 0.363 1.00 94.81 144 VAL A O 1
ATOM 1259 N N . VAL A 1 145 ? -6.514 8.828 0.157 1.00 94.81 145 VAL A N 1
ATOM 1260 C CA . VAL A 1 145 ? -6.405 8.015 1.378 1.00 94.81 145 VAL A CA 1
ATOM 1261 C C . VAL A 1 145 ? -6.901 8.747 2.625 1.00 94.81 145 VAL A C 1
ATOM 1263 O O . VAL A 1 145 ? -7.456 8.122 3.522 1.00 94.81 145 VAL A O 1
ATOM 1266 N N . LYS A 1 146 ? -6.735 10.074 2.682 1.00 92.31 146 LYS A N 1
ATOM 1267 C CA . LYS A 1 146 ? -7.163 10.882 3.829 1.00 92.31 146 LYS A CA 1
ATOM 1268 C C . LYS A 1 146 ? -8.687 10.954 3.930 1.00 92.31 146 LYS A C 1
ATOM 1270 O O . LYS A 1 146 ? -9.234 10.766 5.010 1.00 92.31 146 LYS A O 1
ATOM 1275 N N . GLU A 1 147 ? -9.363 11.214 2.814 1.00 93.88 147 GLU A N 1
ATOM 1276 C CA . GLU A 1 147 ? -10.826 11.296 2.758 1.00 93.88 147 GLU A CA 1
ATOM 1277 C C . GLU A 1 147 ? -11.461 9.934 3.058 1.00 93.88 147 GLU A C 1
ATOM 1279 O O . GLU A 1 147 ? -12.310 9.827 3.941 1.00 93.88 147 GLU A O 1
ATOM 1284 N N . ILE A 1 148 ? -10.954 8.874 2.423 1.00 95.25 148 ILE A N 1
ATOM 1285 C CA . ILE A 1 148 ? -11.425 7.508 2.671 1.00 95.25 148 ILE A CA 1
ATOM 1286 C C . ILE A 1 148 ? -11.124 7.057 4.100 1.00 95.25 148 ILE A C 1
ATOM 1288 O O . ILE A 1 148 ? -11.974 6.445 4.738 1.00 95.25 148 ILE A O 1
ATOM 1292 N N . GLY A 1 149 ? -9.963 7.407 4.654 1.00 94.50 149 GLY A N 1
ATOM 1293 C CA . GLY A 1 149 ? -9.653 7.146 6.060 1.00 94.50 149 GLY A CA 1
ATOM 1294 C C . GLY A 1 149 ? -10.664 7.799 7.008 1.00 94.50 149 GLY A C 1
ATOM 1295 O O . GLY A 1 149 ? -11.046 7.204 8.013 1.00 94.50 149 GLY A O 1
ATOM 1296 N N . HIS A 1 150 ? -11.168 8.997 6.687 1.00 94.00 150 HIS A N 1
ATOM 1297 C CA . HIS A 1 150 ? -12.234 9.617 7.472 1.00 94.00 150 HIS A CA 1
ATOM 1298 C C . HIS A 1 150 ? -13.556 8.844 7.390 1.00 94.00 150 HIS A C 1
ATOM 1300 O O . HIS A 1 150 ? -14.204 8.708 8.428 1.00 94.00 150 HIS A O 1
ATOM 1306 N N . GLU A 1 151 ? -13.913 8.331 6.210 1.00 94.94 151 GLU A N 1
ATOM 1307 C CA . GLU A 1 151 ? -15.113 7.517 5.966 1.00 94.94 151 GLU A CA 1
ATOM 1308 C C . GLU A 1 151 ? -15.043 6.148 6.666 1.00 94.94 151 GLU A C 1
ATOM 1310 O O . GLU A 1 151 ? -16.024 5.712 7.263 1.00 94.94 151 GLU A O 1
ATOM 1315 N N . LEU A 1 152 ? -13.883 5.481 6.632 1.00 95.50 152 LEU A N 1
ATOM 1316 C CA . LEU A 1 152 ? -13.654 4.138 7.185 1.00 95.50 152 LEU A CA 1
ATOM 1317 C C . LEU A 1 152 ? -13.746 4.073 8.720 1.00 95.50 152 LEU A C 1
ATOM 1319 O O . LEU A 1 152 ? -14.025 3.014 9.289 1.00 95.50 152 LEU A O 1
ATOM 1323 N N . ARG A 1 153 ? -13.570 5.206 9.407 1.00 94.00 153 ARG A N 1
ATOM 1324 C CA . ARG A 1 153 ? -13.738 5.280 10.864 1.00 94.00 153 ARG A CA 1
ATOM 1325 C C . ARG A 1 153 ? -15.201 5.067 11.288 1.00 94.00 153 ARG A C 1
ATOM 1327 O O . ARG A 1 153 ? -16.124 5.419 10.554 1.00 94.00 153 ARG A O 1
ATOM 1334 N N . PRO A 1 154 ? -15.432 4.565 12.514 1.00 93.50 154 PRO A N 1
ATOM 1335 C CA . PRO A 1 154 ? -14.437 4.084 13.482 1.00 93.50 154 PRO A CA 1
ATOM 1336 C C . PRO A 1 154 ? -14.036 2.612 13.279 1.00 93.50 154 PRO A C 1
ATOM 1338 O O . PRO A 1 154 ? -13.203 2.118 14.029 1.00 93.50 154 PRO A O 1
ATOM 1341 N N . VAL A 1 155 ? -14.632 1.921 12.304 1.00 95.38 155 VAL A N 1
ATOM 1342 C CA . VAL A 1 155 ? -14.554 0.459 12.180 1.00 95.38 155 VAL A CA 1
ATOM 1343 C C . VAL A 1 155 ? -13.232 0.007 11.570 1.00 95.38 155 VAL A C 1
ATOM 1345 O O . VAL A 1 155 ? -12.605 -0.888 12.114 1.00 95.38 155 VAL A O 1
ATOM 1348 N N . GLN A 1 156 ? -12.780 0.618 10.476 1.00 96.06 156 GLN A N 1
ATOM 1349 C CA . GLN A 1 156 ? -11.555 0.225 9.777 1.00 96.06 156 GLN A CA 1
ATOM 1350 C C . GLN A 1 156 ? -10.459 1.275 9.994 1.00 96.06 156 GLN A C 1
ATOM 1352 O O . GLN A 1 156 ? -10.597 2.433 9.599 1.00 96.06 156 GLN A O 1
ATOM 1357 N N . LEU A 1 157 ? -9.369 0.859 10.639 1.00 95.62 157 LEU A N 1
ATOM 1358 C CA . LEU A 1 157 ? -8.268 1.706 11.103 1.00 95.62 157 LEU A CA 1
ATOM 1359 C C . LEU A 1 157 ? -6.947 1.478 10.348 1.00 95.62 157 LEU A C 1
ATOM 1361 O O . LEU A 1 157 ? -5.977 2.197 10.587 1.00 95.62 157 LEU A O 1
ATOM 1365 N N . GLY A 1 158 ? -6.905 0.508 9.430 1.00 93.00 158 GLY A N 1
ATOM 1366 C CA . GLY A 1 158 ? -5.694 0.113 8.702 1.00 93.00 158 GLY A CA 1
ATOM 1367 C C . GLY A 1 158 ? -5.269 1.048 7.564 1.00 93.00 158 GLY A C 1
ATOM 1368 O O . GLY A 1 158 ? -4.184 0.881 7.014 1.00 93.00 158 GLY A O 1
ATOM 1369 N N . VAL A 1 159 ? -6.098 2.029 7.184 1.00 93.56 159 VAL A N 1
ATOM 1370 C CA . VAL A 1 159 ? -5.841 2.911 6.032 1.00 93.56 159 VAL A CA 1
ATOM 1371 C C . VAL A 1 159 ? -6.194 4.359 6.348 1.00 93.56 159 VAL A C 1
ATOM 1373 O O . VAL A 1 159 ? -7.284 4.657 6.825 1.00 93.56 159 VAL A O 1
ATOM 1376 N N . GLY A 1 160 ? -5.276 5.280 6.034 1.00 90.38 160 GLY A N 1
ATOM 1377 C CA . GLY A 1 160 ? -5.541 6.724 6.063 1.00 90.38 160 GLY A CA 1
ATOM 1378 C C . GLY A 1 160 ? -5.673 7.345 7.454 1.00 90.38 160 GLY A C 1
ATOM 1379 O O . GLY A 1 160 ? -6.077 8.501 7.563 1.00 90.38 160 GLY A O 1
ATOM 1380 N N . ILE A 1 161 ? -5.333 6.604 8.513 1.00 90.56 161 ILE A N 1
ATOM 1381 C CA . ILE A 1 161 ? -5.507 7.031 9.904 1.00 90.56 161 ILE A CA 1
ATOM 1382 C C . ILE A 1 161 ? -4.152 7.012 10.604 1.00 90.56 161 ILE A C 1
ATOM 1384 O O . ILE A 1 161 ? -3.572 5.960 10.874 1.00 90.56 161 ILE A O 1
ATOM 1388 N N . GLN A 1 162 ? -3.641 8.204 10.905 1.00 90.50 162 GLN A N 1
ATOM 1389 C CA . GLN A 1 162 ? -2.417 8.347 11.681 1.00 90.50 162 GLN A CA 1
ATOM 1390 C C . GLN A 1 162 ? -2.644 7.808 13.098 1.00 90.50 162 GLN A C 1
ATOM 1392 O O . GLN A 1 162 ? -3.585 8.221 13.773 1.00 90.50 162 GLN A O 1
ATOM 1397 N N . GLY A 1 163 ? -1.787 6.885 13.536 1.00 92.12 163 GLY A N 1
ATOM 1398 C CA . GLY A 1 163 ? -1.911 6.248 14.847 1.00 92.12 163 GLY A CA 1
ATOM 1399 C C . GLY A 1 163 ? -3.086 5.266 14.963 1.00 92.12 163 GLY A C 1
ATOM 1400 O O . GLY A 1 163 ? -3.594 5.045 16.061 1.00 92.12 163 GLY A O 1
ATOM 1401 N N . GLY A 1 164 ? -3.588 4.724 13.843 1.00 92.19 164 GLY A N 1
ATOM 1402 C CA . GLY A 1 164 ? -4.751 3.825 13.839 1.00 92.19 164 GLY A CA 1
ATOM 1403 C C . GLY A 1 164 ? -4.558 2.563 14.689 1.00 92.19 164 GLY A C 1
ATOM 1404 O O . GLY A 1 164 ? -5.491 2.130 15.363 1.00 92.19 164 GLY A O 1
ATOM 1405 N N . GLY A 1 165 ? -3.339 2.015 14.724 1.00 92.62 165 GLY A N 1
ATOM 1406 C CA . GLY A 1 165 ? -3.010 0.855 15.558 1.00 92.62 165 GLY A CA 1
ATOM 1407 C C . GLY A 1 165 ? -3.024 1.195 17.051 1.00 92.62 165 GLY A C 1
ATOM 1408 O O . GLY A 1 165 ? -3.629 0.487 17.853 1.00 92.62 165 GLY A O 1
ATOM 1409 N N . GLU A 1 166 ? -2.432 2.324 17.432 1.00 95.12 166 GLU A N 1
ATOM 1410 C CA . GLU A 1 166 ? -2.443 2.830 18.803 1.00 95.12 166 GLU A CA 1
ATOM 1411 C C . GLU A 1 166 ? -3.873 3.126 19.265 1.00 95.12 166 GLU A C 1
ATOM 1413 O O . GLU A 1 166 ? -4.262 2.730 20.366 1.00 95.12 166 GLU A O 1
ATOM 1418 N N . ALA A 1 167 ? -4.683 3.752 18.407 1.00 93.38 167 ALA A N 1
ATOM 1419 C CA . ALA A 1 167 ? -6.096 3.994 18.673 1.00 93.38 167 ALA A CA 1
ATOM 1420 C C . ALA A 1 167 ? -6.862 2.682 18.915 1.00 93.38 167 ALA A C 1
ATOM 1422 O O . ALA A 1 167 ? -7.631 2.607 19.874 1.00 93.38 167 ALA A O 1
ATOM 1423 N N . ALA A 1 168 ? -6.606 1.635 18.119 1.00 94.31 168 ALA A N 1
ATOM 1424 C CA . ALA A 1 168 ? -7.195 0.310 18.317 1.00 94.31 168 ALA A CA 1
ATOM 1425 C C . ALA A 1 168 ? -6.830 -0.288 19.688 1.00 94.31 168 ALA A C 1
ATOM 1427 O O . ALA A 1 168 ? -7.698 -0.789 20.410 1.00 94.31 168 ALA A O 1
ATOM 1428 N N . VAL A 1 169 ? -5.557 -0.192 20.086 1.00 94.19 169 VAL A N 1
ATOM 1429 C CA . VAL A 1 169 ? -5.072 -0.693 21.383 1.00 94.19 169 VAL A CA 1
ATOM 1430 C C . VAL A 1 169 ? -5.713 0.068 22.545 1.00 94.19 169 VAL A C 1
ATOM 1432 O O . VAL A 1 169 ? -6.191 -0.550 23.500 1.00 94.19 169 VAL A O 1
ATOM 1435 N N . HIS A 1 170 ? -5.766 1.400 22.471 1.00 94.38 170 HIS A N 1
ATOM 1436 C CA . HIS A 1 170 ? -6.398 2.225 23.500 1.00 94.38 170 HIS A CA 1
ATOM 1437 C C . HIS A 1 170 ? -7.904 1.965 23.607 1.00 94.38 170 HIS A C 1
ATOM 1439 O O . HIS A 1 170 ? -8.416 1.816 24.718 1.00 94.38 170 HIS A O 1
ATOM 1445 N N . ALA A 1 171 ? -8.599 1.838 22.475 1.00 93.31 171 ALA A N 1
ATOM 1446 C CA . ALA A 1 171 ? -10.015 1.495 22.447 1.00 93.31 171 ALA A CA 1
ATOM 1447 C C . ALA A 1 171 ? -10.269 0.113 23.070 1.00 93.31 171 ALA A C 1
ATOM 1449 O O . ALA A 1 171 ? -11.186 -0.032 23.877 1.00 93.31 171 ALA A O 1
ATOM 1450 N N . THR A 1 172 ? -9.417 -0.876 22.773 1.00 93.25 172 THR A N 1
ATOM 1451 C CA . THR A 1 172 ? -9.510 -2.225 23.359 1.00 93.25 172 THR A CA 1
ATOM 1452 C C . THR A 1 172 ? -9.363 -2.188 24.881 1.00 93.25 172 THR A C 1
ATOM 1454 O O . THR A 1 172 ? -10.152 -2.808 25.590 1.00 93.25 172 THR A O 1
ATOM 1457 N N . ARG A 1 173 ? -8.391 -1.432 25.413 1.00 93.12 173 ARG A N 1
ATOM 1458 C CA . ARG A 1 173 ? -8.212 -1.275 26.870 1.00 93.12 173 ARG A CA 1
ATOM 1459 C C . ARG A 1 173 ? -9.423 -0.607 27.519 1.00 93.12 173 ARG A C 1
ATOM 1461 O O . ARG A 1 173 ? -9.981 -1.146 28.472 1.00 93.12 173 ARG A O 1
ATOM 1468 N N . SER A 1 174 ? -9.879 0.505 26.943 1.00 92.06 174 SER A N 1
ATOM 1469 C CA . SER A 1 174 ? -11.034 1.252 27.448 1.00 92.06 174 SER A CA 1
ATOM 1470 C C . SER A 1 174 ? -12.328 0.424 27.435 1.00 92.06 174 SER A C 1
ATOM 1472 O O . SER A 1 174 ? -13.165 0.555 28.331 1.00 92.06 174 SER A O 1
ATOM 1474 N N . PHE A 1 175 ? -12.487 -0.473 26.456 1.00 90.75 175 PHE A N 1
ATOM 1475 C CA . PHE A 1 175 ? -13.631 -1.381 26.383 1.00 90.75 175 PHE A CA 1
ATOM 1476 C C . PHE A 1 175 ? -13.727 -2.314 27.600 1.00 90.75 175 PHE A C 1
ATOM 1478 O O . PHE A 1 175 ? -14.831 -2.559 28.094 1.00 90.75 175 PHE A O 1
ATOM 1485 N N . PHE A 1 176 ? -12.586 -2.791 28.108 1.00 87.44 176 PHE A N 1
ATOM 1486 C CA . PHE A 1 176 ? -12.531 -3.658 29.284 1.00 87.44 176 PHE A CA 1
ATOM 1487 C C . PHE A 1 176 ? -12.607 -2.891 30.602 1.00 87.44 176 PHE A C 1
ATOM 1489 O O . PHE A 1 176 ? -13.329 -3.327 31.497 1.00 87.44 176 PHE A O 1
ATOM 1496 N N . GLU A 1 177 ? -11.943 -1.740 30.708 1.00 87.50 177 GLU A N 1
ATOM 1497 C CA . GLU A 1 177 ? -11.957 -0.900 31.917 1.00 87.50 177 GLU A CA 1
ATOM 1498 C C . GLU A 1 177 ? -13.374 -0.441 32.301 1.00 87.50 177 GLU A C 1
ATOM 1500 O O . GLU A 1 177 ? -13.700 -0.348 33.481 1.00 87.50 177 GLU A O 1
ATOM 1505 N N . ASN A 1 178 ? -14.249 -0.235 31.313 1.00 76.94 178 ASN A N 1
ATOM 1506 C CA . ASN A 1 178 ? -15.636 0.192 31.514 1.00 76.94 178 ASN A CA 1
ATOM 1507 C C . ASN A 1 178 ? -16.638 -0.973 31.680 1.00 76.94 178 ASN A C 1
ATOM 1509 O O . ASN A 1 178 ? -17.840 -0.800 31.448 1.00 76.94 178 ASN A O 1
ATOM 1513 N N . THR A 1 179 ? -16.179 -2.185 32.008 1.00 72.38 179 THR A N 1
ATOM 1514 C CA . THR A 1 179 ? -17.055 -3.367 32.110 1.00 72.38 179 THR A CA 1
ATOM 1515 C C . THR A 1 179 ? -17.630 -3.518 33.516 1.00 72.38 179 THR A C 1
ATOM 1517 O O . THR A 1 179 ? -16.893 -3.570 34.497 1.00 72.38 179 THR A O 1
ATOM 1520 N N . LEU A 1 180 ? -18.959 -3.627 33.621 1.00 73.94 180 LEU A N 1
ATOM 1521 C CA . LEU A 1 180 ? -19.627 -3.889 34.896 1.00 73.94 180 LEU A CA 1
ATOM 1522 C C . LEU A 1 180 ? -19.353 -5.333 35.370 1.00 73.94 180 LEU A C 1
ATOM 1524 O O . LEU A 1 180 ? -19.341 -6.247 34.541 1.00 73.94 180 LEU A O 1
ATOM 1528 N N . PRO A 1 181 ? -19.230 -5.576 36.690 1.00 69.25 181 PRO A N 1
ATOM 1529 C CA . PRO A 1 181 ? -18.870 -6.889 37.244 1.00 69.25 181 PRO A CA 1
ATOM 1530 C C . PRO A 1 181 ? -19.807 -8.041 36.847 1.00 69.25 181 PRO A C 1
ATOM 1532 O O . PRO A 1 181 ? -19.393 -9.194 36.827 1.00 69.25 181 PRO A O 1
ATOM 1535 N N . PHE A 1 182 ? -21.070 -7.738 36.531 1.00 75.31 182 PHE A N 1
ATOM 1536 C CA . PHE A 1 182 ? -22.123 -8.729 36.270 1.00 75.31 182 PHE A CA 1
ATOM 1537 C C . PHE A 1 182 ? -22.474 -8.895 34.783 1.00 75.31 182 PHE A C 1
ATOM 1539 O O . PHE A 1 182 ? -23.426 -9.595 34.450 1.00 75.31 182 PHE A O 1
ATOM 1546 N N . SER A 1 183 ? -21.721 -8.265 33.877 1.00 76.88 183 SER A N 1
ATOM 1547 C CA . SER A 1 183 ? -21.930 -8.355 32.428 1.00 76.88 183 SER A CA 1
ATOM 1548 C C . SER A 1 183 ? -20.651 -8.863 31.753 1.00 76.88 183 SER A C 1
ATOM 1550 O O . SER A 1 183 ? -19.860 -8.042 31.282 1.00 76.88 183 SER A O 1
ATOM 1552 N N . PRO A 1 184 ? -20.394 -10.186 31.727 1.00 82.19 184 PRO A N 1
ATOM 1553 C CA . PRO A 1 184 ? -19.174 -10.716 31.135 1.00 82.19 184 PRO A CA 1
ATOM 1554 C C . PRO A 1 184 ? -19.115 -10.346 29.651 1.00 82.19 184 PRO A C 1
ATOM 1556 O O . PRO A 1 184 ? -20.058 -10.584 28.887 1.00 82.19 184 PRO A O 1
ATOM 1559 N N . ARG A 1 185 ? -17.994 -9.740 29.261 1.00 88.56 185 ARG A N 1
ATOM 1560 C CA . ARG A 1 185 ? -17.668 -9.393 27.880 1.00 88.56 185 ARG A CA 1
ATOM 1561 C C . ARG A 1 185 ? -16.521 -10.269 27.414 1.00 88.56 185 ARG A C 1
ATOM 1563 O O . ARG A 1 185 ? -15.602 -10.549 28.181 1.00 88.56 185 ARG A O 1
ATOM 1570 N N . ILE A 1 186 ? -16.579 -10.676 26.157 1.00 92.50 186 ILE A N 1
ATOM 1571 C CA . ILE A 1 186 ? -15.494 -11.387 25.492 1.00 92.50 186 ILE A CA 1
ATOM 1572 C C . ILE A 1 186 ? -14.882 -10.498 24.418 1.00 92.50 186 ILE A C 1
ATOM 1574 O O . ILE A 1 186 ? -15.532 -9.576 23.923 1.00 92.50 186 ILE A O 1
ATOM 1578 N N . LEU A 1 187 ? -13.639 -10.806 24.063 1.00 94.31 187 LEU A N 1
ATOM 1579 C CA . LEU A 1 187 ? -12.955 -10.258 22.902 1.00 94.31 187 LEU A CA 1
ATOM 1580 C C . LEU A 1 187 ? -12.568 -11.424 21.999 1.00 94.31 187 LEU A C 1
ATOM 1582 O O . LEU A 1 187 ? -11.995 -12.411 22.460 1.00 94.31 187 LEU A O 1
ATOM 1586 N N . LEU A 1 188 ? -12.886 -11.299 20.722 1.00 94.31 188 LEU A N 1
ATOM 1587 C CA . LEU A 1 188 ? -12.557 -12.250 19.681 1.00 94.31 188 LEU A CA 1
ATOM 1588 C C . LEU A 1 188 ? -11.641 -11.558 18.681 1.00 94.31 188 LEU A C 1
ATOM 1590 O O . LEU A 1 188 ? -12.032 -10.570 18.061 1.00 94.31 188 LEU A O 1
ATOM 1594 N N . LYS A 1 189 ? -10.431 -12.092 18.521 1.00 94.25 189 LYS A N 1
ATOM 1595 C CA . LYS A 1 189 ? -9.522 -11.684 17.455 1.00 94.25 189 LYS A CA 1
ATOM 1596 C C . LYS A 1 189 ? -9.631 -12.676 16.299 1.00 94.25 189 LYS A C 1
ATOM 1598 O O . LYS A 1 189 ? -9.510 -13.881 16.511 1.00 94.25 189 LYS A O 1
ATOM 1603 N N . LEU A 1 190 ? -9.855 -12.156 15.101 1.00 92.25 190 LEU A N 1
ATOM 1604 C CA . LEU A 1 190 ? -9.925 -12.892 13.850 1.00 92.25 190 LEU A CA 1
ATOM 1605 C C . LEU A 1 190 ? -8.737 -12.491 12.979 1.00 92.25 190 LEU A C 1
ATOM 1607 O O . LEU A 1 190 ? -8.478 -11.306 12.786 1.00 92.25 190 LEU A O 1
ATOM 1611 N N . ASP A 1 191 ? -8.048 -13.503 12.466 1.00 90.50 191 ASP A N 1
ATOM 1612 C CA . ASP A 1 191 ? -6.947 -13.372 11.518 1.00 90.50 191 ASP A CA 1
ATOM 1613 C C . ASP A 1 191 ? -7.301 -14.178 10.264 1.00 90.50 191 ASP A C 1
ATOM 1615 O O . ASP A 1 191 ? -7.567 -15.384 10.333 1.00 90.50 191 ASP A O 1
ATOM 1619 N N . MET A 1 192 ? -7.395 -13.500 9.121 1.00 87.19 192 MET A N 1
ATOM 1620 C CA . MET A 1 192 ? -7.839 -14.113 7.873 1.00 87.19 192 MET A CA 1
ATOM 1621 C C . MET A 1 192 ? -6.645 -14.647 7.083 1.00 87.19 192 MET A C 1
ATOM 1623 O O . MET A 1 192 ? -5.856 -13.901 6.506 1.00 87.19 192 MET A O 1
ATOM 1627 N N . LYS A 1 193 ? -6.558 -15.975 6.949 1.00 87.50 193 LYS A N 1
ATOM 1628 C CA . LYS A 1 193 ? -5.497 -16.606 6.157 1.00 87.50 193 LYS A CA 1
ATOM 1629 C C . LYS A 1 193 ? -5.538 -16.120 4.704 1.00 87.50 193 LYS A C 1
ATOM 1631 O O . LYS A 1 193 ? -6.515 -16.341 3.986 1.00 87.50 193 LYS A O 1
ATOM 1636 N N . THR A 1 194 ? -4.430 -15.543 4.234 1.00 87.50 194 THR A N 1
ATOM 1637 C CA . THR A 1 194 ? -4.239 -15.113 2.832 1.00 87.50 194 THR A CA 1
ATOM 1638 C C . THR A 1 194 ? -5.330 -14.156 2.326 1.00 87.50 194 THR A C 1
ATOM 1640 O O . THR A 1 194 ? -5.748 -14.236 1.171 1.00 87.50 194 THR A O 1
ATOM 1643 N N . ALA A 1 195 ? -5.804 -13.245 3.183 1.00 89.31 195 ALA A N 1
ATOM 1644 C CA . ALA A 1 195 ? -6.947 -12.378 2.893 1.00 89.31 195 ALA A CA 1
ATOM 1645 C C . ALA A 1 195 ? -6.793 -11.589 1.579 1.00 89.31 195 ALA A C 1
ATOM 1647 O O . ALA A 1 195 ? -7.686 -11.598 0.728 1.00 89.31 195 ALA A O 1
ATOM 1648 N N . PHE A 1 196 ? -5.616 -10.993 1.363 1.00 90.38 196 PHE A N 1
ATOM 1649 C CA . PHE A 1 196 ? -5.294 -10.237 0.149 1.00 90.38 196 PHE A CA 1
ATOM 1650 C C . PHE A 1 196 ? -5.374 -11.074 -1.127 1.00 90.38 196 PHE A C 1
ATOM 1652 O O . PHE A 1 196 ? -5.692 -10.520 -2.170 1.00 90.38 196 PHE A O 1
ATOM 1659 N N . SER A 1 197 ? -5.122 -12.386 -1.068 1.00 89.88 197 SER A N 1
ATOM 1660 C CA . SER A 1 197 ? -5.146 -13.287 -2.232 1.00 89.88 197 SER A CA 1
ATOM 1661 C C . SER A 1 197 ? -6.545 -13.825 -2.554 1.00 89.88 197 SER A C 1
ATOM 1663 O O . SER A 1 197 ? -6.814 -14.209 -3.692 1.00 89.88 197 SER A O 1
ATOM 1665 N N . ASN A 1 198 ? -7.441 -13.828 -1.566 1.00 89.62 198 ASN A N 1
ATOM 1666 C CA . ASN A 1 198 ? -8.777 -14.415 -1.685 1.00 89.62 198 ASN A CA 1
ATOM 1667 C C . ASN A 1 198 ? -9.870 -13.384 -1.989 1.00 89.62 198 ASN A C 1
ATOM 1669 O O . ASN A 1 198 ? -10.988 -13.763 -2.335 1.00 89.62 198 ASN A O 1
ATOM 1673 N N . ILE A 1 199 ? -9.570 -12.085 -1.895 1.00 90.88 199 ILE A N 1
ATOM 1674 C CA . ILE A 1 199 ? -10.562 -11.048 -2.173 1.00 90.88 199 ILE A CA 1
ATOM 1675 C C . ILE A 1 199 ? -10.961 -11.023 -3.654 1.00 90.88 199 ILE A C 1
ATOM 1677 O O . ILE A 1 199 ? -10.131 -11.138 -4.554 1.00 90.88 199 ILE A O 1
ATOM 1681 N N . ARG A 1 200 ? -12.253 -10.873 -3.927 1.00 92.06 200 ARG A N 1
ATOM 1682 C CA . ARG A 1 200 ? -12.805 -10.860 -5.286 1.00 92.06 200 ARG A CA 1
ATOM 1683 C C . ARG A 1 200 ? -12.513 -9.541 -6.003 1.00 92.06 200 ARG A C 1
ATOM 1685 O O . ARG A 1 200 ? -12.945 -8.489 -5.541 1.00 92.06 200 ARG A O 1
ATOM 1692 N N . ARG A 1 201 ? -11.803 -9.587 -7.141 1.00 93.06 201 ARG A N 1
ATOM 1693 C CA . ARG A 1 201 ? -11.395 -8.377 -7.885 1.00 93.06 201 ARG A CA 1
ATOM 1694 C C . ARG A 1 201 ? -12.574 -7.612 -8.471 1.00 93.06 201 ARG A C 1
ATOM 1696 O O . ARG A 1 201 ? -12.527 -6.391 -8.507 1.00 93.06 201 ARG A O 1
ATOM 1703 N N . ASP A 1 202 ? -13.616 -8.307 -8.912 1.00 94.31 202 ASP A N 1
ATOM 1704 C CA . ASP A 1 202 ? -14.824 -7.684 -9.453 1.00 94.31 202 ASP A CA 1
ATOM 1705 C C . ASP A 1 202 ? -15.540 -6.833 -8.398 1.00 94.31 202 ASP A C 1
ATOM 1707 O O . ASP A 1 202 ? -15.796 -5.654 -8.639 1.00 94.31 202 ASP A O 1
ATOM 1711 N N . HIS A 1 203 ? -15.740 -7.382 -7.195 1.00 94.81 203 HIS A N 1
ATOM 1712 C CA . HIS A 1 203 ? -16.259 -6.632 -6.046 1.00 94.81 203 HIS A CA 1
ATOM 1713 C C . HIS A 1 203 ? -15.334 -5.472 -5.660 1.00 94.81 203 HIS A C 1
ATOM 1715 O O . HIS A 1 203 ? -15.785 -4.339 -5.508 1.00 94.81 203 HIS A O 1
ATOM 1721 N N . THR A 1 204 ? -14.022 -5.711 -5.565 1.00 95.38 204 THR A N 1
ATOM 1722 C CA . THR A 1 204 ? -13.045 -4.656 -5.249 1.00 95.38 204 THR A CA 1
ATOM 1723 C C . THR A 1 204 ? -13.092 -3.503 -6.257 1.00 95.38 204 THR A C 1
ATOM 1725 O O . THR A 1 204 ? -13.066 -2.335 -5.865 1.00 95.38 204 THR A O 1
ATOM 1728 N N . LEU A 1 205 ? -13.190 -3.806 -7.555 1.00 96.25 205 LEU A N 1
ATOM 1729 C CA . LEU A 1 205 ? -13.285 -2.805 -8.617 1.00 96.25 205 LEU A CA 1
ATOM 1730 C C . LEU A 1 205 ? -14.622 -2.065 -8.595 1.00 96.25 205 LEU A C 1
ATOM 1732 O O . LEU A 1 205 ? -14.633 -0.850 -8.790 1.00 96.25 205 LEU A O 1
ATOM 1736 N N . GLU A 1 206 ? -15.729 -2.755 -8.317 1.00 97.06 206 GLU A N 1
ATOM 1737 C CA . GLU A 1 206 ? -17.044 -2.132 -8.153 1.00 97.06 206 GLU A CA 1
ATOM 1738 C C . GLU A 1 206 ? -17.040 -1.128 -6.992 1.00 97.06 206 GLU A C 1
ATOM 1740 O O . GLU A 1 206 ? -17.473 0.018 -7.147 1.00 97.06 206 GLU A O 1
ATOM 1745 N N . VAL A 1 207 ? -16.504 -1.525 -5.836 1.00 96.44 207 VAL A N 1
ATOM 1746 C CA . VAL A 1 207 ? -16.404 -0.652 -4.663 1.00 96.44 207 VAL A CA 1
ATOM 1747 C C . VAL A 1 207 ? -15.454 0.518 -4.928 1.00 96.44 207 VAL A C 1
ATOM 1749 O O . VAL A 1 207 ? -15.783 1.655 -4.588 1.00 96.44 207 VAL A O 1
ATOM 1752 N N . CYS A 1 208 ? -14.318 0.276 -5.588 1.00 96.81 208 CYS A N 1
ATOM 1753 C CA . CYS A 1 208 ? -13.393 1.334 -5.995 1.00 96.81 208 CYS A CA 1
ATOM 1754 C C . CYS A 1 208 ? -14.059 2.339 -6.944 1.00 96.81 208 CYS A C 1
ATOM 1756 O O . CYS A 1 208 ? -13.914 3.544 -6.757 1.00 96.81 208 CYS A O 1
ATOM 1758 N N . HIS A 1 209 ? -14.847 1.872 -7.915 1.00 97.44 209 HIS A N 1
ATOM 1759 C CA . HIS A 1 209 ? -15.578 2.754 -8.822 1.00 97.44 209 HIS A CA 1
ATOM 1760 C C . HIS A 1 209 ? -16.550 3.674 -8.074 1.00 97.44 209 HIS A C 1
ATOM 1762 O O . HIS A 1 209 ? -16.638 4.861 -8.381 1.00 97.44 209 HIS A O 1
ATOM 1768 N N . LYS A 1 210 ? -17.256 3.130 -7.074 1.00 96.56 210 LYS A N 1
ATOM 1769 C CA . LYS A 1 210 ? -18.257 3.864 -6.288 1.00 96.56 210 LYS A CA 1
ATOM 1770 C C . LYS A 1 210 ? -17.636 4.846 -5.295 1.00 96.56 210 LYS A C 1
ATOM 1772 O O . LYS A 1 210 ? -18.119 5.967 -5.178 1.00 96.56 210 LYS A O 1
ATOM 1777 N N . ARG A 1 211 ? -16.601 4.424 -4.561 1.00 95.62 211 ARG A N 1
ATOM 1778 C CA . ARG A 1 211 ? -16.041 5.185 -3.429 1.00 95.62 211 ARG A CA 1
ATOM 1779 C C . ARG A 1 211 ? -14.842 6.043 -3.808 1.00 95.62 211 ARG A C 1
ATOM 1781 O O . ARG A 1 211 ? -14.635 7.096 -3.222 1.00 95.62 211 ARG A O 1
ATOM 1788 N N . THR A 1 212 ? -14.048 5.611 -4.784 1.00 95.25 212 THR A N 1
ATOM 1789 C CA . THR A 1 212 ? -12.799 6.276 -5.179 1.00 95.25 212 THR A CA 1
ATOM 1790 C C . THR A 1 212 ? -12.661 6.395 -6.707 1.00 95.25 212 THR A C 1
ATOM 1792 O O . THR A 1 212 ? -11.671 5.942 -7.294 1.00 95.25 212 THR A O 1
ATOM 1795 N N . PRO A 1 213 ? -13.617 7.057 -7.395 1.00 95.75 213 PRO A N 1
ATOM 1796 C CA . PRO A 1 213 ? -13.654 7.114 -8.861 1.00 95.75 213 PRO A CA 1
ATOM 1797 C C . PRO A 1 213 ? -12.407 7.757 -9.488 1.00 95.75 213 PRO A C 1
ATOM 1799 O O . PRO A 1 213 ? -12.049 7.438 -10.623 1.00 95.75 213 PRO A O 1
ATOM 1802 N N . SER A 1 214 ? -11.711 8.632 -8.756 1.00 94.56 214 SER A N 1
ATOM 1803 C CA . SER A 1 214 ? -10.479 9.294 -9.205 1.00 94.56 214 SER A CA 1
ATOM 1804 C C . SER A 1 214 ? -9.321 8.322 -9.459 1.00 94.56 214 SER A C 1
ATOM 1806 O O . SER A 1 214 ? -8.553 8.529 -10.397 1.00 94.56 214 SER A O 1
ATOM 1808 N N . I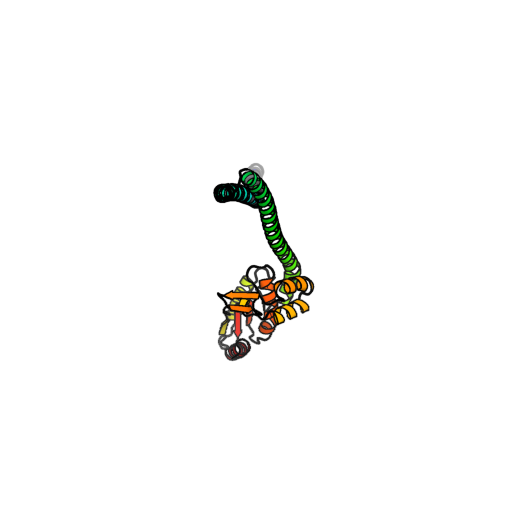LE A 1 215 ? -9.215 7.240 -8.679 1.00 94.81 215 ILE A N 1
ATOM 1809 C CA . ILE A 1 215 ? -8.170 6.211 -8.830 1.00 94.81 215 ILE A CA 1
ATOM 1810 C C . ILE A 1 215 ? -8.664 4.959 -9.562 1.00 94.81 215 ILE A C 1
ATOM 1812 O O . ILE A 1 215 ? -7.861 4.084 -9.887 1.00 94.81 215 ILE A O 1
ATOM 1816 N N . PHE A 1 216 ? -9.962 4.883 -9.877 1.00 95.81 216 PHE A N 1
ATOM 1817 C CA . PHE A 1 216 ? -10.582 3.712 -10.495 1.00 95.81 216 PHE A CA 1
ATOM 1818 C C . PHE A 1 216 ? -9.881 3.271 -11.779 1.00 95.81 216 PHE A C 1
ATOM 1820 O O . PHE A 1 216 ? -9.629 2.086 -11.954 1.00 95.81 216 PHE A O 1
ATOM 1827 N N . LYS A 1 217 ? -9.511 4.205 -12.666 1.00 93.69 217 LYS A N 1
ATOM 1828 C CA . LYS A 1 217 ? -8.801 3.857 -13.911 1.00 93.69 217 LYS A CA 1
ATOM 1829 C C . LYS A 1 217 ? -7.498 3.105 -13.633 1.00 93.69 217 LYS A C 1
ATOM 1831 O O . LYS A 1 217 ? -7.181 2.160 -14.345 1.00 93.69 217 LYS A O 1
ATOM 1836 N N . MET A 1 218 ? -6.772 3.507 -12.592 1.00 91.69 218 MET A N 1
ATOM 1837 C CA . MET A 1 218 ? -5.528 2.860 -12.187 1.00 91.69 218 MET A CA 1
ATOM 1838 C C . MET A 1 218 ? -5.800 1.461 -11.625 1.00 91.69 218 MET A C 1
ATOM 1840 O O . MET A 1 218 ? -5.206 0.492 -12.085 1.00 91.69 218 MET A O 1
ATOM 1844 N N . ALA A 1 219 ? -6.757 1.344 -10.699 1.00 93.06 219 ALA A N 1
ATOM 1845 C CA . ALA A 1 219 ? -7.158 0.058 -10.134 1.00 93.06 219 ALA A CA 1
ATOM 1846 C C . ALA A 1 219 ? -7.659 -0.908 -11.221 1.00 93.06 219 ALA A C 1
ATOM 1848 O O . ALA A 1 219 ? -7.292 -2.080 -11.232 1.00 93.06 219 ALA A O 1
ATOM 1849 N N . HIS A 1 220 ? -8.438 -0.406 -12.179 1.00 94.31 220 HIS A N 1
ATOM 1850 C CA . HIS A 1 220 ? -8.933 -1.172 -13.313 1.00 94.31 220 HIS A CA 1
ATOM 1851 C C . HIS A 1 220 ? -7.782 -1.686 -14.180 1.00 94.31 220 HIS A C 1
ATOM 1853 O O . HIS A 1 220 ? -7.762 -2.867 -14.508 1.00 94.31 220 HIS A O 1
ATOM 1859 N N . LEU A 1 221 ? -6.793 -0.856 -14.525 1.00 90.31 221 LEU A N 1
ATOM 1860 C CA . LEU A 1 221 ? -5.627 -1.315 -15.292 1.00 90.31 221 LEU A CA 1
ATOM 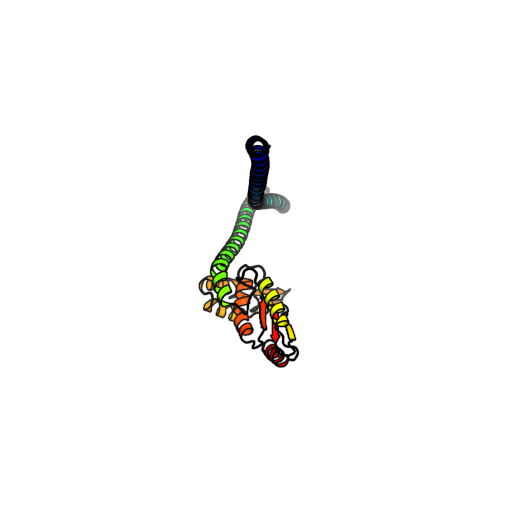1861 C C . LEU A 1 221 ? -4.860 -2.436 -14.576 1.00 90.31 221 LEU A C 1
ATOM 1863 O O . LEU A 1 221 ? -4.426 -3.379 -15.230 1.00 90.31 221 LEU A O 1
ATOM 1867 N N . SER A 1 222 ? -4.741 -2.363 -13.249 1.00 87.62 222 SER A N 1
ATOM 1868 C CA . SER A 1 222 ? -4.024 -3.364 -12.453 1.00 87.62 222 SER A CA 1
ATOM 1869 C C . SER A 1 222 ? -4.809 -4.661 -12.228 1.00 87.62 222 SER A C 1
ATOM 1871 O O . SER A 1 222 ? -4.203 -5.727 -12.159 1.00 87.62 222 SER A O 1
ATOM 1873 N N . TYR A 1 223 ? -6.139 -4.589 -12.099 1.00 91.31 223 TYR A N 1
ATOM 1874 C CA . TYR A 1 223 ? -6.937 -5.692 -11.544 1.00 91.31 223 TYR A CA 1
ATOM 1875 C C . TYR A 1 223 ? -8.106 -6.171 -12.419 1.00 91.31 223 TYR A C 1
ATOM 1877 O O . TYR A 1 223 ? -8.761 -7.144 -12.055 1.00 91.31 223 TYR A O 1
ATOM 1885 N N . SER A 1 224 ? -8.384 -5.539 -13.565 1.00 91.56 224 SER A N 1
ATOM 1886 C CA . SER A 1 224 ? -9.527 -5.917 -14.428 1.00 91.56 224 SER A CA 1
ATOM 1887 C C . SER A 1 224 ? -9.348 -7.232 -15.178 1.00 91.56 224 SER A C 1
ATOM 1889 O O . SER A 1 224 ? -10.338 -7.853 -15.558 1.00 91.56 224 SER A O 1
ATOM 1891 N N . HIS A 1 225 ? -8.106 -7.657 -15.401 1.00 88.88 225 HIS A N 1
ATOM 1892 C CA . HIS A 1 225 ? -7.804 -8.865 -16.158 1.00 88.88 225 HIS A CA 1
ATOM 1893 C C . HIS A 1 225 ? -7.319 -9.977 -15.222 1.00 88.88 225 HIS A C 1
ATOM 1895 O O . HIS A 1 225 ? -6.653 -9.697 -14.217 1.00 88.88 225 HIS A O 1
ATOM 1901 N N . PRO A 1 226 ? -7.651 -11.245 -15.520 1.00 86.81 226 PRO A N 1
ATOM 1902 C CA . PRO A 1 226 ? -7.143 -12.364 -14.750 1.00 86.81 226 PRO A CA 1
ATOM 1903 C C . PRO A 1 226 ? -5.629 -12.487 -14.917 1.00 86.81 226 PRO A C 1
ATOM 1905 O O . PRO A 1 226 ? -5.102 -12.398 -16.027 1.00 86.81 226 PRO A O 1
ATOM 1908 N N . ASN A 1 227 ? -4.930 -12.753 -13.815 1.00 84.81 227 ASN A N 1
ATOM 1909 C CA . ASN A 1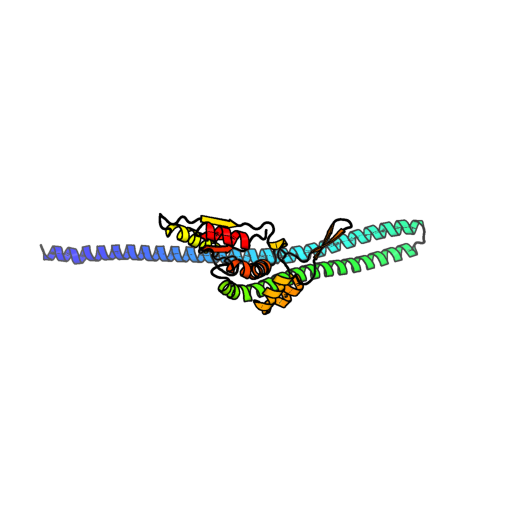 227 ? -3.504 -13.062 -13.883 1.00 84.81 227 ASN A CA 1
ATOM 1910 C C . ASN A 1 227 ? -3.341 -14.526 -14.295 1.00 84.81 227 ASN A C 1
ATOM 1912 O O . ASN A 1 227 ? -3.994 -15.400 -13.726 1.00 84.81 227 ASN A O 1
ATOM 1916 N N . MET A 1 228 ? -2.454 -14.804 -15.248 1.00 86.12 228 MET A N 1
ATOM 1917 C CA . MET A 1 228 ? -2.114 -16.177 -15.616 1.00 86.12 228 MET A CA 1
ATOM 1918 C C . MET A 1 228 ? -1.042 -16.714 -14.667 1.00 86.12 228 MET A C 1
ATOM 1920 O O . MET A 1 228 ? 0.087 -16.229 -14.652 1.00 86.12 228 MET A O 1
ATOM 1924 N N . LEU A 1 229 ? -1.400 -17.720 -13.877 1.00 83.31 229 LEU A N 1
ATOM 1925 C CA . LEU A 1 229 ? -0.470 -18.524 -13.097 1.00 83.31 229 LEU A CA 1
ATOM 1926 C C . LEU A 1 229 ? -0.034 -19.700 -13.968 1.00 83.31 229 LEU A C 1
ATOM 1928 O O . LEU A 1 229 ? -0.848 -20.555 -14.309 1.00 83.31 229 LEU A O 1
ATOM 1932 N N . ILE A 1 230 ? 1.240 -19.717 -14.353 1.00 86.44 230 ILE A N 1
ATOM 1933 C CA . ILE A 1 230 ? 1.812 -20.771 -15.191 1.00 86.44 230 ILE A CA 1
ATOM 1934 C C . ILE A 1 230 ? 2.617 -21.700 -14.285 1.00 86.44 230 ILE A C 1
ATOM 1936 O O . ILE A 1 230 ? 3.592 -21.275 -13.666 1.00 86.44 230 ILE A O 1
ATOM 1940 N N . ALA A 1 231 ? 2.194 -22.959 -14.195 1.00 85.81 231 ALA A N 1
ATOM 1941 C CA . ALA A 1 231 ? 2.876 -24.001 -13.440 1.00 85.81 231 ALA A CA 1
ATOM 1942 C C . ALA A 1 231 ? 3.066 -25.228 -14.337 1.00 85.81 231 ALA A C 1
ATOM 1944 O O . ALA A 1 231 ? 2.113 -25.963 -14.603 1.00 85.81 231 ALA A O 1
ATOM 1945 N N . PHE A 1 232 ? 4.307 -25.450 -14.783 1.00 88.12 232 PHE A N 1
ATOM 1946 C CA . PHE A 1 232 ? 4.645 -26.452 -15.802 1.00 88.12 232 PHE A CA 1
ATOM 1947 C C . PHE A 1 232 ? 3.804 -26.234 -17.071 1.00 88.12 232 PHE A C 1
ATOM 1949 O O . PHE A 1 232 ? 3.843 -25.144 -17.637 1.00 88.12 232 PHE A O 1
ATOM 1956 N N . ASP A 1 233 ? 3.010 -27.230 -17.468 1.00 89.38 233 ASP A N 1
ATOM 1957 C CA . ASP A 1 233 ? 2.132 -27.180 -18.641 1.00 89.38 233 ASP A CA 1
ATOM 1958 C C . ASP A 1 233 ? 0.721 -26.643 -18.325 1.00 89.38 233 ASP A C 1
ATOM 1960 O O . ASP A 1 233 ? -0.123 -26.539 -19.214 1.00 89.38 233 ASP A O 1
ATOM 1964 N N . ASN A 1 234 ? 0.440 -26.292 -17.064 1.00 87.50 234 ASN A N 1
ATOM 1965 C CA . ASN A 1 234 ? -0.869 -25.801 -16.643 1.00 87.50 234 ASN A CA 1
ATOM 1966 C C . ASN A 1 234 ? -0.893 -24.271 -16.573 1.00 87.50 234 ASN A C 1
ATOM 1968 O O . ASN A 1 234 ? -0.049 -23.647 -15.925 1.00 87.50 234 ASN A O 1
ATOM 1972 N N . VAL A 1 235 ? -1.922 -23.675 -17.178 1.00 88.06 235 VAL A N 1
ATOM 1973 C CA . VAL A 1 235 ? -2.224 -22.242 -17.080 1.00 88.06 235 VAL A CA 1
ATOM 1974 C C . VAL A 1 235 ? -3.513 -22.073 -16.282 1.00 88.06 235 VAL A C 1
ATOM 1976 O O . VAL A 1 235 ? -4.579 -22.503 -16.715 1.00 88.06 235 VAL A O 1
ATOM 1979 N N . ILE A 1 236 ? -3.418 -21.448 -15.110 1.00 86.50 236 ILE A N 1
ATOM 1980 C CA . ILE A 1 236 ? -4.552 -21.165 -14.226 1.00 86.50 236 ILE A CA 1
ATOM 1981 C C . ILE A 1 236 ? -4.821 -19.660 -14.254 1.00 86.50 236 ILE A C 1
ATOM 1983 O O . ILE A 1 236 ? -3.961 -18.856 -13.900 1.00 86.50 236 ILE A O 1
ATOM 1987 N N . SER A 1 237 ? -6.024 -19.260 -14.655 1.00 85.50 237 SER A N 1
ATOM 1988 C CA . SER A 1 237 ? -6.463 -17.863 -14.590 1.00 85.50 237 SER A CA 1
ATOM 1989 C C . SER A 1 237 ? -6.927 -17.508 -13.174 1.00 85.50 237 SER A C 1
ATOM 1991 O O . SER A 1 237 ? -7.916 -18.066 -12.695 1.00 85.50 237 SER A O 1
ATOM 1993 N N . SER A 1 238 ? -6.256 -16.561 -12.518 1.00 86.88 238 SER A N 1
ATOM 1994 C CA . SER A 1 238 ? -6.665 -16.035 -11.214 1.00 86.88 238 SER A CA 1
ATOM 1995 C C . SER A 1 238 ? -7.515 -14.774 -11.361 1.00 86.88 238 SER A C 1
ATOM 1997 O O . SER A 1 238 ? -7.046 -13.759 -11.880 1.00 86.88 238 SER A O 1
ATOM 1999 N N . PHE A 1 239 ? -8.750 -14.836 -10.861 1.00 86.06 239 PHE A N 1
ATOM 2000 C CA . PHE A 1 239 ? -9.694 -13.711 -10.787 1.00 86.06 239 PHE A CA 1
ATOM 2001 C C . PHE A 1 239 ? -9.794 -13.101 -9.383 1.00 86.06 239 PHE A C 1
ATOM 2003 O O . PHE A 1 239 ? -10.506 -12.116 -9.175 1.00 86.06 239 PHE A O 1
ATOM 2010 N N . THR A 1 240 ? -9.092 -13.678 -8.411 1.00 90.44 240 THR A N 1
ATOM 2011 C CA . THR A 1 240 ? -9.064 -13.205 -7.031 1.00 90.44 240 THR A CA 1
ATOM 2012 C C . THR A 1 240 ? -7.698 -12.640 -6.687 1.00 90.44 240 THR A C 1
ATOM 2014 O O . THR A 1 240 ? -6.679 -12.877 -7.343 1.00 90.44 240 THR A O 1
ATOM 2017 N N . GLY A 1 241 ? -7.708 -11.855 -5.630 1.00 89.75 241 GLY A N 1
ATOM 2018 C CA . GLY A 1 241 ? -6.540 -11.336 -4.982 1.00 89.75 241 GLY A CA 1
ATOM 2019 C C . GLY A 1 241 ? -6.063 -10.026 -5.570 1.00 89.75 241 GLY A C 1
ATOM 2020 O O . GLY A 1 241 ? -5.971 -9.850 -6.785 1.00 89.75 241 GLY A O 1
ATOM 2021 N N . ILE A 1 242 ? -5.720 -9.119 -4.680 1.00 88.94 242 ILE A N 1
ATOM 2022 C CA . ILE A 1 242 ? -4.928 -7.935 -4.980 1.00 88.94 242 ILE A CA 1
ATOM 2023 C C . ILE A 1 242 ? -3.466 -8.262 -4.677 1.00 88.94 242 ILE A C 1
ATOM 2025 O O . ILE A 1 242 ? -3.166 -9.115 -3.836 1.00 88.94 242 ILE A O 1
ATOM 2029 N N . GLN A 1 243 ? -2.552 -7.646 -5.420 1.00 78.88 243 GLN A N 1
ATOM 2030 C CA . GLN A 1 243 ? -1.129 -7.875 -5.204 1.00 78.88 243 GLN A CA 1
ATOM 2031 C C . GLN A 1 243 ? -0.741 -7.289 -3.838 1.00 78.88 243 GLN A C 1
ATOM 2033 O O . GLN A 1 243 ? -1.504 -6.526 -3.258 1.00 78.88 243 GLN A O 1
ATOM 2038 N N . GLN A 1 244 ? 0.381 -7.714 -3.263 1.00 77.38 244 GLN A N 1
ATOM 2039 C CA . GLN A 1 244 ? 0.940 -7.067 -2.078 1.00 77.38 244 GLN A CA 1
ATOM 2040 C C . GLN A 1 244 ? 2.189 -6.302 -2.500 1.00 77.38 244 GLN A C 1
ATOM 2042 O O . GLN A 1 244 ? 3.004 -6.816 -3.269 1.00 77.38 244 GLN A O 1
ATOM 2047 N N . GLY A 1 245 ? 2.342 -5.091 -1.972 1.00 79.38 245 GLY A N 1
ATOM 2048 C CA . GLY A 1 245 ? 3.512 -4.246 -2.210 1.00 79.38 245 GLY A CA 1
ATOM 2049 C C . GLY A 1 245 ? 3.269 -3.068 -3.152 1.00 79.38 245 GLY A C 1
ATOM 2050 O O . GLY A 1 245 ? 4.185 -2.270 -3.335 1.00 79.38 245 GLY A O 1
ATOM 2051 N N . TYR A 1 246 ? 2.063 -2.903 -3.703 1.00 84.06 246 TYR A N 1
ATOM 2052 C CA . TYR A 1 246 ? 1.666 -1.684 -4.400 1.00 84.06 246 TYR A CA 1
ATOM 2053 C C . TYR A 1 246 ? 0.964 -0.695 -3.454 1.00 84.06 246 TYR A C 1
ATOM 2055 O O . TYR A 1 246 ? 0.240 -1.091 -2.536 1.00 84.06 246 TYR A O 1
ATOM 2063 N N . PRO A 1 247 ? 1.111 0.622 -3.691 1.00 87.38 247 PRO A N 1
ATOM 2064 C CA . PRO A 1 247 ? 0.539 1.653 -2.822 1.00 87.38 247 PRO A CA 1
ATOM 2065 C C . PRO A 1 247 ? -0.991 1.615 -2.691 1.00 87.38 247 PRO A C 1
ATOM 2067 O O . PRO A 1 247 ? -1.535 2.120 -1.711 1.00 87.38 247 PRO A O 1
ATOM 2070 N N . LEU A 1 248 ? -1.694 1.058 -3.683 1.00 91.56 248 LEU A N 1
ATOM 2071 C CA . LEU A 1 248 ? -3.158 0.995 -3.712 1.00 91.56 248 LEU A CA 1
ATOM 2072 C C . LEU A 1 248 ? -3.732 -0.199 -2.943 1.00 91.56 248 LEU A C 1
ATOM 2074 O O . LEU A 1 248 ? -4.908 -0.166 -2.586 1.00 91.56 248 LEU A O 1
ATOM 2078 N N . ASP A 1 249 ? -2.938 -1.234 -2.675 1.00 92.06 249 ASP A N 1
ATOM 2079 C CA . ASP A 1 249 ? -3.462 -2.524 -2.215 1.00 92.06 249 ASP A CA 1
ATOM 2080 C C . ASP A 1 249 ? -4.149 -2.434 -0.850 1.00 92.06 249 ASP A C 1
ATOM 2082 O O . ASP A 1 249 ? -5.291 -2.885 -0.743 1.00 92.06 249 ASP A O 1
ATOM 2086 N N . PRO A 1 250 ? -3.555 -1.794 0.181 1.00 94.44 250 PRO A N 1
ATOM 2087 C CA . PRO A 1 250 ? -4.215 -1.674 1.479 1.00 94.44 250 PRO A CA 1
ATOM 2088 C C . PRO A 1 250 ? -5.534 -0.902 1.380 1.00 94.44 250 PRO A C 1
ATOM 2090 O O . PRO A 1 250 ? -6.523 -1.285 1.999 1.00 94.44 250 PRO A O 1
ATOM 2093 N N . LEU A 1 251 ? -5.571 0.157 0.560 1.00 95.19 251 LEU A N 1
ATOM 2094 C CA . LEU A 1 251 ? -6.768 0.967 0.331 1.00 95.19 251 LEU A CA 1
ATOM 2095 C C . LEU A 1 251 ? -7.877 0.147 -0.331 1.00 95.19 251 LEU A C 1
ATOM 2097 O O . LEU A 1 251 ? -9.002 0.145 0.163 1.00 95.19 251 LEU A O 1
ATOM 2101 N N . LEU A 1 252 ? -7.559 -0.549 -1.426 1.00 95.69 252 LEU A N 1
ATOM 2102 C CA . LEU A 1 252 ? -8.507 -1.392 -2.155 1.00 95.69 252 LEU A CA 1
ATOM 2103 C C . LEU A 1 252 ? -9.029 -2.537 -1.283 1.00 95.69 252 LEU A C 1
ATOM 2105 O O . LEU A 1 252 ? -10.224 -2.827 -1.313 1.00 95.69 252 LEU A O 1
ATOM 2109 N N . PHE A 1 253 ? -8.158 -3.143 -0.474 1.00 95.44 253 PHE A N 1
ATOM 2110 C CA . PHE A 1 253 ? -8.553 -4.150 0.502 1.00 95.44 253 PHE A CA 1
ATOM 2111 C C . PHE A 1 253 ? -9.553 -3.583 1.509 1.00 95.44 253 PHE A C 1
ATOM 2113 O O . PHE A 1 253 ? -10.661 -4.097 1.648 1.00 95.44 253 PHE A O 1
ATOM 2120 N N . ALA A 1 254 ? -9.170 -2.489 2.174 1.00 95.50 254 ALA A N 1
ATOM 2121 C CA . ALA A 1 254 ? -9.936 -1.886 3.252 1.00 95.50 254 ALA A CA 1
ATOM 2122 C C . ALA A 1 254 ? -11.338 -1.475 2.798 1.00 95.50 254 ALA A C 1
ATOM 2124 O O . ALA A 1 254 ? -12.303 -1.794 3.486 1.00 95.50 254 ALA A O 1
ATOM 2125 N N . ILE A 1 255 ? -11.472 -0.828 1.633 1.00 95.75 255 ILE A N 1
ATOM 2126 C CA . ILE A 1 255 ? -12.792 -0.428 1.121 1.00 95.75 255 ILE A CA 1
ATOM 2127 C C . ILE A 1 255 ? -13.650 -1.633 0.730 1.00 95.75 255 ILE A C 1
ATOM 2129 O O . ILE A 1 255 ? -14.864 -1.589 0.919 1.00 95.75 255 ILE A O 1
ATOM 2133 N N . ALA A 1 256 ? -13.043 -2.701 0.207 1.00 95.19 256 ALA A N 1
ATOM 2134 C CA . ALA A 1 256 ? -13.765 -3.878 -0.255 1.00 95.19 256 ALA A CA 1
ATOM 2135 C C . ALA A 1 256 ? -14.323 -4.716 0.908 1.00 95.19 256 ALA A C 1
ATOM 2137 O O . ALA A 1 256 ? -15.430 -5.247 0.790 1.00 95.19 256 ALA A O 1
ATOM 2138 N N . VAL A 1 257 ? -13.606 -4.789 2.037 1.00 93.75 257 VAL A N 1
ATOM 2139 C CA . VAL A 1 257 ? -14.067 -5.492 3.252 1.00 93.75 257 VAL A CA 1
ATOM 2140 C C . VAL A 1 257 ? -14.934 -4.625 4.173 1.00 93.75 257 VAL A C 1
ATOM 2142 O O . VAL A 1 257 ? -15.633 -5.162 5.028 1.00 93.75 257 VAL A O 1
ATOM 2145 N N . ASP A 1 258 ? -14.941 -3.301 3.991 1.00 94.81 258 ASP A N 1
ATOM 2146 C CA . ASP A 1 258 ? -15.644 -2.345 4.863 1.00 94.81 258 ASP A CA 1
ATOM 2147 C C . ASP A 1 258 ? -17.143 -2.649 5.018 1.00 94.81 258 ASP A C 1
ATOM 2149 O O . ASP A 1 258 ? -17.693 -2.518 6.109 1.00 94.81 258 ASP A O 1
ATOM 2153 N N . GLN A 1 259 ? -17.815 -3.117 3.960 1.00 91.50 259 GLN A N 1
ATOM 2154 C CA . GLN A 1 259 ? -19.232 -3.486 4.046 1.00 91.50 259 GLN A CA 1
ATOM 2155 C C . GLN A 1 259 ? -19.464 -4.667 5.001 1.00 91.50 259 GLN A C 1
ATOM 2157 O O . GLN A 1 259 ? -20.410 -4.639 5.785 1.00 91.50 259 GLN A O 1
ATOM 2162 N N . VAL A 1 260 ? -18.595 -5.683 4.955 1.00 91.12 260 VAL A N 1
ATOM 2163 C CA . VAL A 1 260 ? -18.649 -6.836 5.868 1.00 91.12 260 VAL A CA 1
ATOM 2164 C C . VAL A 1 260 ? -18.319 -6.383 7.287 1.00 91.12 260 VAL A C 1
ATOM 2166 O O . VAL A 1 260 ? -19.043 -6.715 8.222 1.00 91.12 260 VAL A O 1
ATOM 2169 N N . ALA A 1 261 ? -17.283 -5.557 7.439 1.00 93.38 261 ALA A N 1
ATOM 2170 C CA . ALA A 1 261 ? -16.873 -5.020 8.728 1.00 93.38 261 ALA A CA 1
ATOM 2171 C C . ALA A 1 261 ? -18.003 -4.233 9.415 1.00 93.38 261 ALA A C 1
ATOM 2173 O O . ALA A 1 261 ? -18.223 -4.392 10.612 1.00 93.38 261 ALA A O 1
ATOM 2174 N N . ARG A 1 262 ? -18.769 -3.428 8.668 1.00 93.62 262 ARG A N 1
ATOM 2175 C CA . ARG A 1 262 ? -19.902 -2.641 9.195 1.00 93.62 262 ARG A CA 1
ATOM 2176 C C . ARG A 1 262 ? -21.163 -3.450 9.483 1.00 93.62 262 ARG A C 1
ATOM 2178 O O . ARG A 1 262 ? -22.038 -2.941 10.175 1.00 93.62 262 ARG A O 1
ATOM 2185 N N . PHE A 1 263 ? -21.277 -4.667 8.957 1.00 91.62 263 PHE A N 1
ATOM 2186 C CA . PHE A 1 263 ? -22.432 -5.530 9.212 1.00 91.62 263 PHE A CA 1
ATOM 2187 C C . PHE A 1 263 ? -22.414 -6.141 10.624 1.00 91.62 263 PHE A C 1
ATOM 2189 O O . PHE A 1 263 ? -23.435 -6.619 11.110 1.00 91.62 263 PHE A O 1
ATOM 2196 N N . ILE A 1 264 ? -21.261 -6.105 11.290 1.00 93.19 264 ILE A N 1
ATOM 2197 C CA . ILE A 1 264 ? -21.054 -6.657 12.628 1.00 93.19 264 ILE A CA 1
ATOM 2198 C C . ILE A 1 264 ? -21.776 -5.811 13.677 1.00 93.19 264 ILE A C 1
ATOM 2200 O O . ILE A 1 264 ? -21.545 -4.605 13.787 1.00 93.19 264 ILE A O 1
ATOM 2204 N N . ALA A 1 265 ? -22.609 -6.469 14.484 1.00 92.00 265 ALA A N 1
ATOM 2205 C CA . ALA A 1 265 ? -23.420 -5.837 15.520 1.00 92.00 265 ALA A CA 1
ATOM 2206 C C . ALA A 1 265 ? -22.698 -5.700 16.874 1.00 92.00 265 ALA A C 1
ATOM 2208 O O . ALA A 1 265 ? -23.172 -4.979 17.756 1.00 92.00 265 ALA A O 1
ATOM 2209 N N . SER A 1 266 ? -21.570 -6.391 17.060 1.00 93.56 266 SER A N 1
ATOM 2210 C CA . SER A 1 266 ? -20.774 -6.356 18.286 1.00 93.56 266 SER A CA 1
ATOM 2211 C C . SER A 1 266 ? -20.429 -4.915 18.682 1.00 93.56 266 SER A C 1
ATOM 2213 O O . SER A 1 266 ? -19.930 -4.151 17.853 1.00 93.56 266 SER A O 1
ATOM 2215 N N . PRO A 1 267 ? -20.653 -4.528 19.955 1.00 91.31 267 PRO A N 1
ATOM 2216 C CA . PRO A 1 267 ? -20.476 -3.149 20.410 1.00 91.31 267 PRO A CA 1
ATOM 2217 C C . PRO A 1 267 ? -19.028 -2.664 20.295 1.00 91.31 267 PRO A C 1
ATOM 2219 O O . PRO A 1 267 ? -18.786 -1.466 20.165 1.00 91.31 267 PRO A O 1
ATOM 2222 N N . PHE A 1 268 ? -18.067 -3.584 20.348 1.00 94.50 268 PHE A N 1
ATOM 2223 C CA . PHE A 1 268 ? -16.686 -3.327 19.990 1.00 94.50 268 PHE A CA 1
ATOM 2224 C C . PHE A 1 268 ? -16.386 -3.996 18.650 1.00 94.50 268 PHE A C 1
ATOM 2226 O O . PHE A 1 268 ? -16.508 -5.213 18.524 1.00 94.50 268 PHE A O 1
ATOM 2233 N N . ASN A 1 269 ? -16.013 -3.196 17.655 1.00 95.94 269 ASN A N 1
ATOM 2234 C CA . ASN A 1 269 ? -15.759 -3.647 16.293 1.00 95.94 269 ASN A CA 1
ATOM 2235 C C . ASN A 1 269 ? -14.644 -2.792 15.683 1.00 95.94 269 ASN A C 1
ATOM 2237 O O . ASN A 1 269 ? -14.872 -1.639 15.310 1.00 95.94 269 ASN A O 1
ATOM 2241 N N . ILE A 1 270 ? -13.436 -3.351 15.639 1.00 96.06 270 ILE A N 1
ATOM 2242 C CA . ILE A 1 270 ? -12.254 -2.691 15.086 1.00 96.06 270 ILE A CA 1
ATOM 2243 C C . ILE A 1 270 ? -11.563 -3.630 14.112 1.00 96.06 270 ILE A C 1
ATOM 2245 O O . ILE A 1 270 ? -11.275 -4.777 14.432 1.00 96.06 270 ILE A O 1
ATOM 2249 N N . TRP A 1 271 ? -11.253 -3.103 12.940 1.00 95.69 271 TRP A N 1
ATOM 2250 C CA . TRP A 1 271 ? -10.528 -3.762 11.875 1.00 95.69 271 TRP A CA 1
ATOM 2251 C C . TRP A 1 271 ? -9.245 -2.990 11.603 1.00 95.69 271 TRP A C 1
ATOM 2253 O O . TRP A 1 271 ? -9.249 -1.760 11.534 1.00 95.69 271 TRP A O 1
ATOM 2263 N N . TYR A 1 272 ? -8.146 -3.708 11.430 1.00 95.00 272 TYR A N 1
ATOM 2264 C CA . TYR A 1 272 ? -6.890 -3.179 10.929 1.00 95.00 272 TYR A CA 1
ATOM 2265 C C . TYR A 1 272 ? -6.502 -4.007 9.708 1.00 95.00 272 TYR A C 1
ATOM 2267 O O . TYR A 1 272 ? -5.877 -5.053 9.825 1.00 95.00 272 TYR A O 1
ATOM 2275 N N . LEU A 1 273 ? -6.940 -3.556 8.530 1.00 93.56 273 LEU A N 1
ATOM 2276 C CA . LEU A 1 273 ? -6.934 -4.364 7.310 1.00 93.56 273 LEU A CA 1
ATOM 2277 C C . LEU A 1 273 ? -7.697 -5.677 7.540 1.00 93.56 273 LEU A C 1
ATOM 2279 O O . LEU A 1 273 ? -8.919 -5.628 7.685 1.00 93.56 273 LEU A O 1
ATOM 2283 N N . ASP A 1 274 ? -7.001 -6.810 7.539 1.00 91.44 274 ASP A N 1
ATOM 2284 C CA . ASP A 1 274 ? -7.520 -8.161 7.729 1.00 91.44 274 ASP A CA 1
ATOM 2285 C C . ASP A 1 274 ? -7.579 -8.616 9.196 1.00 91.44 274 ASP A C 1
ATOM 2287 O O . ASP A 1 274 ? -8.316 -9.556 9.498 1.00 91.44 274 ASP A O 1
ATOM 2291 N N . ASP A 1 275 ? -6.887 -7.927 10.108 1.00 93.00 275 ASP A N 1
ATOM 2292 C CA . ASP A 1 275 ? -6.996 -8.153 11.551 1.00 93.00 275 ASP A CA 1
ATOM 2293 C C . ASP A 1 275 ? -8.324 -7.579 12.072 1.00 93.00 275 ASP A C 1
ATOM 2295 O O . ASP A 1 275 ? -8.464 -6.364 12.242 1.00 93.00 275 ASP A O 1
ATOM 2299 N N . ALA A 1 276 ? -9.294 -8.436 12.389 1.00 94.31 276 ALA A N 1
ATOM 2300 C CA . ALA A 1 276 ? -10.563 -8.017 12.984 1.00 94.31 276 ALA A CA 1
ATOM 2301 C C . ALA A 1 276 ? -10.602 -8.333 14.485 1.00 94.31 276 ALA A C 1
ATOM 2303 O O . ALA A 1 276 ? -10.242 -9.419 14.933 1.00 94.31 276 ALA A O 1
ATOM 2304 N N . THR A 1 277 ? -11.051 -7.374 15.288 1.00 95.38 277 THR A N 1
ATOM 2305 C CA . THR A 1 277 ? -11.187 -7.495 16.741 1.00 95.38 277 THR A CA 1
ATOM 2306 C C . THR A 1 277 ? -12.598 -7.103 17.146 1.00 95.38 277 THR A C 1
ATOM 2308 O O . THR A 1 277 ? -12.990 -5.937 17.062 1.00 95.38 277 THR A O 1
ATOM 2311 N N . LEU A 1 278 ? -13.360 -8.098 17.590 1.00 95.44 278 LEU A N 1
ATOM 2312 C CA . LEU A 1 278 ? -14.758 -7.964 17.976 1.00 95.44 278 LEU A CA 1
ATOM 2313 C C . LEU A 1 278 ? -14.883 -8.125 19.484 1.00 95.44 278 LEU A C 1
ATOM 2315 O O . LEU A 1 278 ? -14.170 -8.924 20.087 1.00 95.44 278 LEU A O 1
ATOM 2319 N N . GLY A 1 279 ? -15.799 -7.405 20.114 1.00 94.12 279 GLY A N 1
ATOM 2320 C CA . GLY A 1 279 ? -16.018 -7.530 21.546 1.00 94.12 279 GLY A CA 1
ATOM 2321 C C . GLY A 1 279 ? -17.433 -7.176 21.958 1.00 94.12 279 GLY A C 1
ATOM 2322 O O . GLY A 1 279 ? -18.078 -6.297 21.391 1.00 94.12 279 GLY A O 1
ATOM 2323 N N . GLY A 1 280 ? -17.927 -7.881 22.968 1.00 94.19 280 GLY A N 1
ATOM 2324 C CA . GLY A 1 280 ? -19.308 -7.767 23.416 1.00 94.19 280 GLY A CA 1
ATOM 2325 C C . GLY A 1 280 ? -19.731 -8.945 24.275 1.00 94.19 280 GLY A C 1
ATOM 2326 O O . GLY A 1 280 ? -18.900 -9.686 24.801 1.00 94.19 280 GLY A O 1
ATOM 2327 N N . HIS A 1 281 ? -21.042 -9.126 24.411 1.00 92.44 281 HIS A N 1
ATOM 2328 C CA . HIS A 1 281 ? -21.593 -10.344 24.994 1.00 92.44 281 HIS A CA 1
ATOM 2329 C C . HIS A 1 281 ? -21.315 -11.546 24.093 1.00 92.44 281 HIS A C 1
ATOM 2331 O O . HIS A 1 281 ? -21.353 -11.429 22.868 1.00 92.44 281 HIS A O 1
ATOM 2337 N N . ALA A 1 282 ? -21.070 -12.706 24.705 1.00 91.62 282 ALA A N 1
ATOM 2338 C CA . ALA A 1 282 ? -20.668 -13.909 23.983 1.00 91.62 282 ALA A CA 1
ATOM 2339 C C . ALA A 1 282 ? -21.656 -14.312 22.876 1.00 91.62 282 ALA A C 1
ATOM 2341 O O . ALA A 1 282 ? -21.228 -14.687 21.790 1.00 91.62 282 ALA A O 1
ATOM 2342 N N . GLU A 1 283 ? -22.963 -14.173 23.113 1.00 90.69 283 GLU A N 1
ATOM 2343 C CA . GLU A 1 283 ? -24.002 -14.487 22.122 1.00 90.69 283 GLU A CA 1
ATOM 2344 C C . GLU A 1 283 ? -23.965 -13.559 20.901 1.00 90.69 283 GLU A C 1
ATOM 2346 O O . GLU A 1 283 ? -24.081 -14.030 19.768 1.00 90.69 283 GLU A O 1
ATOM 2351 N N . ALA A 1 284 ? -23.751 -12.256 21.113 1.00 91.31 284 ALA A N 1
ATOM 2352 C CA . ALA A 1 284 ? -23.657 -11.277 20.030 1.00 91.31 284 ALA A CA 1
ATOM 2353 C C . ALA A 1 284 ? -22.412 -11.535 19.170 1.00 91.31 284 ALA A C 1
ATOM 2355 O O . ALA A 1 284 ? -22.521 -11.712 17.959 1.00 91.31 284 ALA A O 1
ATOM 2356 N N . VAL A 1 285 ? -21.250 -11.684 19.815 1.00 94.00 285 VAL A N 1
ATOM 2357 C CA . VAL A 1 285 ? -19.976 -11.964 19.133 1.00 94.00 285 VAL A CA 1
ATOM 2358 C C . VAL A 1 285 ? -20.029 -13.302 18.383 1.00 94.00 285 VAL A C 1
ATOM 2360 O O . VAL A 1 285 ? -19.540 -13.400 17.260 1.00 94.00 285 VAL A O 1
ATOM 2363 N N . ALA A 1 286 ? -20.657 -14.335 18.957 1.00 92.56 286 ALA A N 1
ATOM 2364 C CA . ALA A 1 286 ? -20.832 -15.625 18.289 1.00 92.56 286 ALA A CA 1
ATOM 2365 C C . ALA A 1 286 ? -21.775 -15.546 17.077 1.00 92.56 286 ALA A C 1
ATOM 2367 O O . ALA A 1 286 ? -21.575 -16.264 16.097 1.00 92.56 286 ALA A O 1
ATOM 2368 N N . THR A 1 287 ? -22.797 -14.690 17.134 1.00 92.00 287 THR A N 1
ATOM 2369 C CA . THR A 1 287 ? -23.714 -14.460 16.009 1.00 92.00 287 THR A CA 1
ATOM 2370 C C . THR A 1 287 ? -22.999 -13.740 14.869 1.00 92.00 287 THR A C 1
ATOM 2372 O O . THR A 1 287 ? -23.075 -14.197 13.729 1.00 92.00 287 THR A O 1
ATOM 2375 N N . ASP A 1 288 ? -22.232 -12.693 15.178 1.00 92.50 288 ASP A N 1
ATOM 2376 C CA . ASP A 1 288 ? -21.423 -11.978 14.185 1.00 92.50 288 ASP A CA 1
ATOM 2377 C C . ASP A 1 288 ? -20.372 -12.889 13.544 1.00 92.50 288 ASP A C 1
ATOM 2379 O O . ASP A 1 288 ? -20.202 -12.877 12.327 1.00 92.50 288 ASP A O 1
ATOM 2383 N N . LEU A 1 289 ? -19.717 -13.745 14.337 1.00 91.19 289 LEU A N 1
ATOM 2384 C CA . LEU A 1 289 ? -18.732 -14.701 13.831 1.00 91.19 289 LEU A CA 1
ATOM 2385 C C . LEU A 1 289 ? -19.316 -15.623 12.750 1.00 91.19 289 LEU A C 1
ATOM 2387 O O . LEU A 1 289 ? -18.665 -15.867 11.737 1.00 91.19 289 LEU A O 1
ATOM 2391 N N . ARG A 1 290 ? -20.552 -16.103 12.942 1.00 88.62 290 ARG A N 1
ATOM 2392 C CA . ARG A 1 290 ? -21.262 -16.931 11.949 1.00 88.62 290 ARG A CA 1
ATOM 2393 C C . ARG A 1 290 ? -21.640 -16.155 10.686 1.00 88.62 290 ARG A C 1
ATOM 2395 O O . ARG A 1 290 ? -21.833 -16.770 9.646 1.00 88.62 290 ARG A O 1
ATOM 2402 N N . GLY A 1 291 ? -21.785 -14.833 10.777 1.00 84.06 291 GLY A N 1
ATOM 2403 C CA . GLY A 1 291 ? -22.026 -13.969 9.620 1.00 84.06 291 GLY A CA 1
ATOM 2404 C C . GLY A 1 291 ? -20.756 -13.672 8.818 1.00 84.06 291 GLY A C 1
ATOM 2405 O O . GLY A 1 291 ? -20.824 -13.530 7.601 1.00 84.06 291 GLY A O 1
ATOM 2406 N N . VAL A 1 292 ? -19.602 -13.593 9.490 1.00 82.44 292 VAL A N 1
ATOM 2407 C CA . VAL A 1 292 ? -18.300 -13.285 8.869 1.00 82.44 292 VAL A CA 1
ATOM 2408 C C . VAL A 1 292 ? -17.638 -14.524 8.264 1.00 82.44 292 VAL A C 1
ATOM 2410 O O . VAL A 1 292 ? -17.030 -14.430 7.200 1.00 82.44 292 VAL A O 1
ATOM 2413 N N . ILE A 1 293 ? -17.749 -15.683 8.918 1.00 76.25 293 ILE A N 1
ATOM 2414 C CA . ILE A 1 293 ? -17.247 -16.960 8.403 1.00 76.25 293 ILE A CA 1
ATOM 2415 C C . ILE A 1 293 ? -18.428 -17.687 7.749 1.00 76.25 293 ILE A C 1
ATOM 2417 O O . ILE A 1 293 ? -19.245 -18.252 8.480 1.00 76.25 293 ILE A O 1
ATOM 2421 N N . PRO A 1 294 ? -18.565 -17.677 6.408 1.00 60.09 294 PRO A N 1
ATOM 2422 C CA . PRO A 1 294 ? -19.572 -18.503 5.758 1.00 60.09 294 PRO A CA 1
ATOM 2423 C C . PRO A 1 294 ? -19.305 -19.977 6.097 1.00 60.09 294 PRO A C 1
ATOM 2425 O O . PRO A 1 294 ? -18.156 -20.421 6.055 1.00 60.09 294 PRO A O 1
ATOM 2428 N N . ALA A 1 295 ? -20.366 -20.683 6.498 1.00 39.22 295 ALA A N 1
ATOM 2429 C CA . ALA A 1 295 ? -20.342 -22.105 6.843 1.00 39.22 295 ALA A CA 1
ATOM 2430 C C . ALA A 1 295 ? -19.901 -22.997 5.673 1.00 39.22 295 ALA A C 1
ATOM 2432 O O . ALA A 1 295 ? -20.202 -22.640 4.509 1.00 39.22 295 ALA A O 1
#